Protein AF-A0AAW2KF58-F1 (afdb_monomer_lite)

Foldseek 3Di:
DCVVLVAAEAEDEPVPAQELVSLLVSLVPGAARHEYEYEAPVVVVVPPDPRYDPVSVVVVLLCPSVVVGHDYHYHYDHPDPPPDDVSCCDPSRNPDDFDQDFDALVLLCVLCCVLQVDNDDPCSVVVNVLVVVVQTHHSVVLNVLSNVQSVPSVNSSVVVSVVSVVSVVVVVVVVVVVVVDDDDDDDPDPPPCDDPPPPDSVNSVVVVVVVVVVVVVVVVVVVVVVVPPPDDDPDDDDDDDD

Secondary structure (DSSP, 8-state):
-HHHHT-EEEEE-GGG--SHHHHHHHHHHSPSSEEEEE--HHHHHHTT-SSS-HHHHHHHHTTGGGTTSS-EEEEE--S-STTS-HHHHSTTT-------PPP-HHHHHHHHHHHH--S--TTHHHHHHHHHTT----HHHHHHHHHHTTT-HHHHHHHHHHHHHHHHHHHHHHHHHHTTS-------------------HHHHHHHHHHHHHHHHHHHHHHTTTTTSSS------------

InterPro domains:
  IPR003959 ATPase, AAA-type, core [PF00004] (3-102)
  IPR027417 P-loop containing nucleoside triphosphate hydrolase [G3DSA:3.40.50.300] (1-102)
  IPR027417 P-loop containing nucleoside triphosphate hydrolase [SSF52540] (1-164)
  IPR050747 Mitochondrial chaperone BCS1 subfamily [PTHR23070] (1-165)
  IPR058017 AAA+ ATPase At3g28540-like, C-terminal domain [PF25568] (103-166)

Structure (mmCIF, N/CA/C/O backbone):
data_AF-A0AAW2KF58-F1
#
_entry.id   AF-A0AAW2KF58-F1
#
loop_
_atom_site.group_PDB
_atom_site.id
_atom_site.type_symbol
_atom_site.label_atom_id
_atom_site.label_alt_id
_atom_site.label_comp_id
_atom_site.label_asym_id
_atom_site.label_entity_id
_atom_site.label_seq_id
_atom_site.pdbx_PDB_ins_code
_atom_site.Cartn_x
_atom_site.Cartn_y
_atom_site.Cartn_z
_atom_site.occupancy
_atom_site.B_iso_or_equiv
_atom_site.auth_seq_id
_atom_site.auth_comp_id
_atom_site.auth_asym_id
_atom_site.auth_atom_id
_atom_site.pdbx_PDB_model_num
ATOM 1 N N . MET A 1 1 ? -7.580 5.017 -8.144 1.00 75.88 1 MET A N 1
ATOM 2 C CA . MET A 1 1 ? -6.856 6.079 -8.878 1.00 75.88 1 MET A CA 1
ATOM 3 C C . MET A 1 1 ? -7.072 5.953 -10.381 1.00 75.88 1 MET A C 1
ATOM 5 O O . MET A 1 1 ? -7.729 6.822 -10.933 1.00 75.88 1 MET A O 1
ATOM 9 N N . ALA A 1 2 ? -6.653 4.848 -11.008 1.00 85.38 2 ALA A N 1
ATOM 10 C CA . ALA A 1 2 ? -6.795 4.605 -12.450 1.00 85.38 2 ALA A CA 1
ATOM 11 C C . ALA A 1 2 ? -8.200 4.874 -13.024 1.00 85.38 2 ALA A C 1
ATOM 13 O O . ALA A 1 2 ? -8.342 5.721 -13.897 1.00 85.38 2 ALA A O 1
ATOM 14 N N . LYS A 1 3 ? -9.256 4.276 -12.446 1.00 85.06 3 LYS A N 1
ATOM 15 C CA . LYS A 1 3 ? -10.656 4.521 -12.858 1.00 85.06 3 LYS A CA 1
ATOM 16 C C . LYS A 1 3 ? -11.043 6.007 -12.891 1.00 85.06 3 LYS A C 1
ATOM 18 O O . LYS A 1 3 ? -11.810 6.418 -13.747 1.00 85.06 3 LYS A O 1
ATOM 23 N N . PHE A 1 4 ? -10.544 6.804 -11.948 1.00 80.88 4 PHE A N 1
ATOM 24 C CA . PHE A 1 4 ? -10.875 8.230 -11.861 1.00 80.88 4 PHE A CA 1
ATOM 25 C C . PHE A 1 4 ? -10.077 9.083 -12.851 1.00 80.88 4 PHE A C 1
ATOM 27 O O . PHE A 1 4 ? -10.582 10.104 -13.301 1.00 80.88 4 PHE A O 1
ATOM 34 N N . LEU A 1 5 ? -8.851 8.672 -13.186 1.00 84.25 5 LEU A N 1
ATOM 35 C CA . LEU A 1 5 ? -8.040 9.311 -14.225 1.00 84.25 5 LEU A CA 1
ATOM 36 C C . LEU A 1 5 ? -8.421 8.829 -15.634 1.00 84.25 5 LEU A C 1
ATOM 38 O O . LEU A 1 5 ? -8.017 9.447 -16.609 1.00 84.25 5 LEU A O 1
ATOM 42 N N . SER A 1 6 ? -9.236 7.772 -15.735 1.00 88.00 6 SER A N 1
ATOM 43 C CA . SER A 1 6 ? -9.508 7.038 -16.978 1.00 88.00 6 SER A CA 1
ATOM 44 C C . SER A 1 6 ? -8.225 6.484 -17.603 1.00 88.00 6 SER A C 1
ATOM 46 O O . SER A 1 6 ? -8.008 6.629 -18.800 1.00 88.00 6 SER A O 1
ATOM 48 N N . TYR A 1 7 ? -7.349 5.924 -16.760 1.00 91.38 7 TYR A N 1
ATOM 49 C CA . TYR A 1 7 ? -6.072 5.342 -17.180 1.00 91.38 7 TYR A CA 1
ATOM 50 C C . TYR A 1 7 ? -6.166 3.821 -17.220 1.00 91.38 7 TYR A C 1
ATOM 52 O O . TYR A 1 7 ? -6.762 3.219 -16.318 1.00 91.38 7 TYR A O 1
ATOM 60 N N . ASP A 1 8 ? -5.512 3.221 -18.210 1.00 92.31 8 ASP A N 1
ATOM 61 C CA . ASP A 1 8 ? -5.312 1.775 -18.280 1.00 92.31 8 ASP A CA 1
ATOM 62 C C . ASP A 1 8 ? -4.335 1.329 -17.187 1.00 92.31 8 ASP A C 1
ATOM 64 O O . ASP A 1 8 ? -3.412 2.065 -16.834 1.00 92.31 8 ASP A O 1
ATOM 68 N N . ILE A 1 9 ? -4.535 0.138 -16.623 1.00 94.56 9 ILE A N 1
ATOM 69 C CA . ILE A 1 9 ? -3.682 -0.394 -15.553 1.00 94.56 9 ILE A CA 1
ATOM 70 C C . ILE A 1 9 ? -2.813 -1.506 -16.121 1.00 94.56 9 ILE A C 1
ATOM 72 O O . ILE A 1 9 ? -3.334 -2.457 -16.698 1.00 94.56 9 ILE A O 1
ATOM 76 N N . TYR A 1 10 ? -1.509 -1.405 -15.889 1.00 94.31 10 TYR A N 1
ATOM 77 C CA . TYR A 1 10 ? -0.542 -2.450 -16.202 1.00 94.31 10 TYR A CA 1
ATOM 78 C C . TYR A 1 10 ? 0.192 -2.834 -14.928 1.00 94.31 10 TYR A C 1
ATOM 80 O O . TYR A 1 10 ? 0.653 -1.963 -14.199 1.00 94.31 10 TYR A O 1
ATOM 88 N N . GLU A 1 11 ? 0.311 -4.127 -14.668 1.00 94.62 11 GLU A N 1
ATOM 89 C CA . GLU A 1 11 ? 1.095 -4.664 -13.560 1.00 94.62 11 GLU A CA 1
ATOM 90 C C . GLU A 1 11 ? 2.338 -5.342 -14.137 1.00 94.62 11 GLU A C 1
ATOM 92 O O . GLU A 1 11 ? 2.236 -6.181 -15.035 1.00 94.62 11 GLU A O 1
ATOM 97 N N . ILE A 1 12 ? 3.515 -4.962 -13.643 1.00 91.88 12 ILE A N 1
ATOM 98 C CA . ILE A 1 12 ? 4.792 -5.554 -14.032 1.00 91.88 12 ILE A CA 1
ATOM 99 C C . ILE A 1 12 ? 5.396 -6.227 -12.807 1.00 91.88 12 ILE A C 1
ATOM 101 O O . ILE A 1 12 ? 5.818 -5.574 -11.854 1.00 91.88 12 ILE A O 1
ATOM 105 N N . ASN A 1 13 ? 5.493 -7.553 -12.873 1.00 90.31 13 ASN A N 1
ATOM 106 C CA . ASN A 1 13 ? 6.215 -8.346 -11.891 1.00 90.31 13 ASN A CA 1
ATOM 107 C C . ASN A 1 13 ? 7.654 -8.565 -12.373 1.00 90.31 13 ASN A C 1
ATOM 109 O O . ASN A 1 13 ? 7.890 -9.375 -13.272 1.00 90.31 13 ASN A O 1
ATOM 113 N N . LEU A 1 14 ? 8.611 -7.867 -11.754 1.00 89.75 14 LEU A N 1
ATOM 114 C CA . LEU A 1 14 ? 10.027 -7.907 -12.138 1.00 89.75 14 LEU A CA 1
ATOM 115 C C . LEU A 1 14 ? 10.640 -9.314 -12.061 1.00 89.75 14 LEU A C 1
ATOM 117 O O . LEU A 1 14 ? 11.524 -9.631 -12.852 1.00 89.75 14 LEU A O 1
ATOM 121 N N . HIS A 1 15 ? 10.144 -10.196 -11.188 1.00 87.88 15 HIS A N 1
ATOM 122 C CA . HIS A 1 15 ? 10.646 -11.571 -11.075 1.00 87.88 15 HIS A CA 1
ATOM 123 C C . HIS A 1 15 ? 10.288 -12.455 -12.279 1.00 87.88 15 HIS A C 1
ATOM 125 O O . HIS A 1 15 ? 10.873 -13.523 -12.450 1.00 87.88 15 HIS A O 1
ATOM 131 N N . LYS A 1 16 ? 9.320 -12.040 -13.106 1.00 89.44 16 LYS A N 1
ATOM 132 C CA . LYS A 1 16 ? 8.915 -12.760 -14.324 1.00 89.44 16 LYS A CA 1
ATOM 133 C C . LYS A 1 16 ? 9.575 -12.215 -15.590 1.00 89.44 16 LYS A C 1
ATOM 135 O O . LYS A 1 16 ? 9.381 -12.794 -16.655 1.00 89.44 16 LYS A O 1
ATOM 140 N N . VAL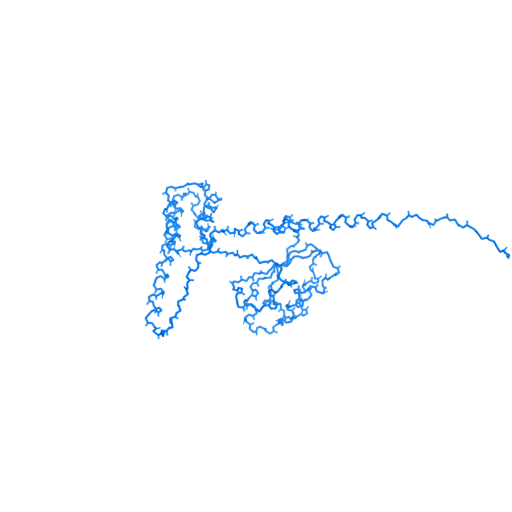 A 1 17 ? 10.320 -11.117 -15.483 1.00 91.56 17 VAL A N 1
ATOM 141 C CA . VAL A 1 17 ? 10.957 -10.458 -16.623 1.00 91.56 17 VAL A CA 1
ATOM 142 C C . VAL A 1 17 ? 12.316 -11.092 -16.881 1.00 91.56 17 VAL A C 1
ATOM 144 O O . VAL A 1 17 ? 13.137 -11.209 -15.973 1.00 91.56 17 VAL A O 1
ATOM 147 N N . ALA A 1 18 ? 12.562 -11.509 -18.122 1.00 91.44 18 ALA A N 1
ATOM 148 C CA . ALA A 1 18 ? 13.746 -12.305 -18.438 1.00 91.44 18 ALA A CA 1
ATOM 149 C C . ALA A 1 18 ? 15.039 -11.477 -18.501 1.00 91.44 18 ALA A C 1
ATOM 151 O O . ALA A 1 18 ? 16.107 -11.984 -18.161 1.00 91.44 18 ALA A O 1
ATOM 152 N N . ASN A 1 19 ? 14.960 -10.237 -18.997 1.00 92.50 19 ASN A N 1
ATOM 153 C CA . ASN A 1 19 ? 16.104 -9.337 -19.163 1.00 92.50 19 ASN A CA 1
ATOM 154 C C . ASN A 1 19 ? 15.682 -7.873 -19.387 1.00 92.50 19 ASN A C 1
ATOM 156 O O . ASN A 1 19 ? 14.506 -7.567 -19.573 1.00 92.50 19 ASN A O 1
ATOM 160 N N . ASP A 1 20 ? 16.662 -6.967 -19.434 1.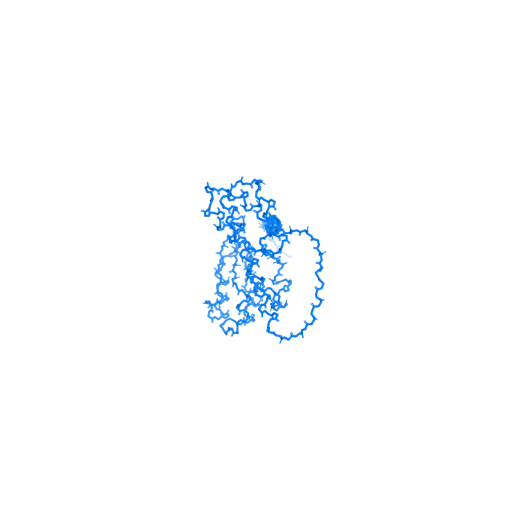00 92.12 20 ASP A N 1
ATOM 161 C CA . ASP A 1 20 ? 16.451 -5.529 -19.667 1.00 92.12 20 ASP A CA 1
ATOM 162 C C . ASP A 1 20 ? 15.702 -5.217 -20.978 1.00 92.12 20 ASP A C 1
ATOM 164 O O . ASP A 1 20 ? 14.953 -4.240 -21.051 1.00 92.12 20 ASP A O 1
ATOM 168 N N . SER A 1 21 ? 15.879 -6.035 -22.024 1.00 91.50 21 SER A N 1
ATOM 169 C CA . SER A 1 21 ? 15.189 -5.829 -23.307 1.00 91.50 21 SER A CA 1
ATOM 170 C C . SER A 1 21 ? 13.713 -6.204 -23.220 1.00 91.50 21 SER A C 1
ATOM 172 O O . SER A 1 21 ? 12.876 -5.505 -23.786 1.00 91.50 21 SER A O 1
ATOM 174 N N . ASP A 1 22 ? 13.394 -7.264 -22.478 1.00 93.06 22 ASP A N 1
ATOM 175 C CA . ASP A 1 22 ? 12.023 -7.679 -22.181 1.00 93.06 22 ASP A CA 1
ATOM 176 C C . ASP A 1 22 ? 11.304 -6.618 -21.331 1.00 93.06 22 ASP A C 1
ATOM 178 O O . ASP A 1 22 ? 10.220 -6.161 -21.691 1.00 93.06 22 ASP A O 1
ATOM 182 N N . LEU A 1 23 ? 11.968 -6.089 -20.292 1.00 91.69 23 LEU A N 1
ATOM 183 C CA . LEU A 1 23 ? 11.437 -4.974 -19.496 1.00 91.69 23 LEU A CA 1
ATOM 184 C C . LEU A 1 23 ? 11.121 -3.745 -20.363 1.00 91.69 23 LEU A C 1
ATOM 186 O O . LEU A 1 23 ? 10.069 -3.115 -20.230 1.00 91.69 23 LEU A O 1
ATOM 190 N N . LYS A 1 24 ? 12.032 -3.406 -21.280 1.00 89.69 24 LYS A N 1
ATOM 191 C CA . LYS A 1 24 ? 11.832 -2.311 -22.232 1.00 89.69 24 LYS A CA 1
ATOM 192 C C . LYS A 1 24 ? 10.669 -2.592 -23.182 1.00 89.69 24 LYS A C 1
ATOM 194 O O . LYS A 1 24 ? 9.895 -1.681 -23.469 1.00 89.69 24 LYS A O 1
ATOM 199 N N . TYR A 1 25 ? 10.540 -3.821 -23.674 1.00 89.94 25 TYR A N 1
ATOM 200 C CA . TYR A 1 25 ? 9.435 -4.207 -24.544 1.00 89.94 25 TYR A CA 1
ATOM 201 C C . TYR A 1 25 ? 8.091 -4.060 -23.825 1.00 89.94 25 TYR A C 1
ATOM 203 O O . TYR A 1 25 ? 7.181 -3.452 -24.383 1.00 89.94 25 TYR A O 1
ATOM 211 N N . LEU A 1 26 ? 7.992 -4.501 -22.566 1.00 90.81 26 LEU A N 1
ATOM 212 C CA . LEU A 1 26 ? 6.790 -4.324 -21.746 1.00 90.81 26 LEU A CA 1
ATOM 213 C C . LEU A 1 26 ? 6.381 -2.850 -21.627 1.00 90.81 26 LEU A C 1
ATOM 215 O O . LEU A 1 26 ? 5.204 -2.541 -21.793 1.00 90.81 26 LEU A O 1
ATOM 219 N N . LEU A 1 27 ? 7.337 -1.934 -21.424 1.00 88.62 27 LEU A N 1
ATOM 220 C CA . LEU A 1 27 ? 7.056 -0.491 -21.390 1.00 88.62 27 LEU A CA 1
ATOM 221 C C . LEU A 1 27 ? 6.511 0.040 -22.724 1.00 88.62 27 LEU A C 1
ATOM 223 O O . LEU A 1 27 ? 5.630 0.896 -22.737 1.00 88.62 27 LEU A O 1
ATOM 227 N N . LEU A 1 28 ? 7.041 -0.448 -23.848 1.00 87.56 28 LEU A N 1
ATOM 228 C CA . LEU A 1 28 ? 6.621 -0.030 -25.189 1.00 87.56 28 LEU A CA 1
ATOM 229 C C . LEU A 1 28 ? 5.239 -0.571 -25.578 1.00 87.56 28 LEU A C 1
ATOM 231 O O . LEU A 1 28 ? 4.572 0.035 -26.412 1.00 87.56 28 LEU A O 1
ATOM 235 N N . GLN A 1 29 ? 4.815 -1.690 -24.990 1.00 88.50 29 GLN A N 1
ATOM 236 C CA . GLN A 1 29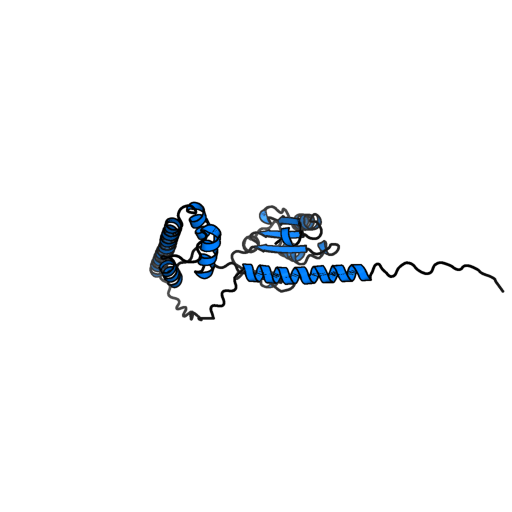 ? 3.489 -2.269 -25.216 1.00 88.50 29 GLN A CA 1
ATOM 237 C C . GLN A 1 29 ? 2.383 -1.570 -24.414 1.00 88.50 29 GLN A C 1
ATOM 239 O O . GLN A 1 29 ? 1.206 -1.800 -24.694 1.00 88.50 29 GLN A O 1
ATOM 244 N N . THR A 1 30 ? 2.714 -0.728 -23.425 1.00 89.62 30 THR A N 1
ATOM 245 C CA . THR A 1 30 ? 1.676 -0.013 -22.676 1.00 89.62 30 THR A CA 1
ATOM 246 C C . THR A 1 30 ? 1.084 1.122 -23.502 1.00 89.62 30 THR A C 1
ATOM 248 O O . THR A 1 30 ? 1.777 1.854 -24.217 1.00 89.62 30 THR A O 1
ATOM 251 N N . THR A 1 31 ? -0.220 1.317 -23.346 1.00 88.44 31 THR A N 1
ATOM 252 C CA . THR A 1 31 ? -0.938 2.443 -23.939 1.00 88.44 31 THR A CA 1
ATOM 253 C C . THR A 1 31 ? -0.502 3.781 -23.339 1.00 88.44 31 THR A C 1
ATOM 255 O O . THR A 1 31 ? 0.109 3.872 -22.271 1.00 88.44 31 THR A O 1
ATOM 258 N N . ASN A 1 32 ? -0.825 4.849 -24.064 1.00 84.69 32 ASN A N 1
ATOM 259 C CA . ASN A 1 32 ? -0.850 6.205 -23.527 1.00 84.69 32 ASN A CA 1
ATOM 260 C C . ASN A 1 32 ? -1.896 6.307 -22.402 1.00 84.69 32 ASN A C 1
ATOM 262 O O . ASN A 1 32 ? -2.875 5.564 -22.422 1.00 84.69 32 ASN A O 1
ATOM 266 N N . LYS A 1 33 ? -1.717 7.229 -21.442 1.00 88.12 33 LYS A N 1
ATOM 267 C CA . LYS A 1 33 ? -2.597 7.349 -20.258 1.00 88.12 33 LYS A CA 1
ATOM 268 C C . LYS A 1 33 ? -2.678 6.039 -19.480 1.00 88.12 33 LYS A C 1
ATOM 270 O O . LYS A 1 33 ? -3.749 5.514 -19.196 1.00 88.12 33 LYS A O 1
ATOM 275 N N . SER A 1 34 ? -1.510 5.520 -19.119 1.00 90.50 34 SER A N 1
ATOM 276 C CA . SER A 1 34 ? -1.382 4.285 -18.355 1.00 90.50 34 SER A CA 1
ATOM 277 C C . SER A 1 34 ? -0.891 4.539 -16.935 1.00 90.50 34 SER A C 1
ATOM 279 O O . SER A 1 34 ? -0.020 5.381 -16.694 1.00 90.50 34 SER A O 1
ATOM 281 N N . LEU A 1 35 ? -1.407 3.755 -15.996 1.00 92.44 35 LEU A N 1
ATOM 282 C CA . LEU A 1 35 ? -0.872 3.579 -14.658 1.00 92.44 35 LEU A CA 1
ATOM 283 C C . LEU A 1 35 ? -0.139 2.234 -14.613 1.00 92.44 35 LEU A C 1
ATOM 285 O O . LEU A 1 35 ? -0.762 1.182 -14.732 1.00 92.44 35 LEU A O 1
ATOM 289 N N . ILE A 1 36 ? 1.179 2.282 -14.456 1.00 93.38 36 ILE A N 1
ATOM 290 C CA . ILE A 1 36 ? 2.048 1.105 -14.429 1.00 93.38 36 ILE A CA 1
ATOM 291 C C . ILE A 1 36 ? 2.426 0.829 -12.977 1.00 93.38 36 ILE A C 1
ATOM 293 O O . ILE A 1 36 ? 3.032 1.681 -12.332 1.00 93.38 36 ILE A O 1
ATOM 297 N N . VAL A 1 37 ? 2.053 -0.335 -12.459 1.00 95.12 37 VAL A N 1
ATOM 298 C CA . VAL A 1 37 ? 2.347 -0.783 -11.096 1.00 95.12 37 VAL A CA 1
ATOM 299 C C . VAL A 1 37 ? 3.510 -1.761 -11.129 1.00 95.12 37 VAL A C 1
ATOM 301 O O . VAL A 1 37 ? 3.492 -2.720 -11.898 1.00 95.12 37 VAL A O 1
ATOM 304 N N . ILE A 1 38 ? 4.510 -1.517 -10.290 1.00 93.19 38 ILE A N 1
ATOM 305 C CA . ILE A 1 38 ? 5.665 -2.387 -10.087 1.00 93.19 38 ILE A CA 1
ATOM 306 C C . ILE A 1 38 ? 5.695 -2.763 -8.618 1.00 93.19 38 ILE A C 1
ATOM 308 O O . ILE A 1 38 ? 5.833 -1.898 -7.749 1.00 93.19 38 ILE A O 1
ATOM 312 N N . GLU A 1 39 ? 5.520 -4.050 -8.356 1.00 90.81 39 GLU A N 1
ATOM 313 C CA . GLU A 1 39 ? 5.427 -4.563 -6.997 1.00 90.81 39 GLU A CA 1
ATOM 314 C C . GLU A 1 39 ? 6.791 -4.982 -6.443 1.00 90.81 39 GLU A C 1
ATOM 316 O O . GLU A 1 39 ? 7.665 -5.418 -7.194 1.00 90.81 39 GLU A O 1
ATOM 321 N N . ASP A 1 40 ? 6.951 -4.849 -5.123 1.00 89.62 40 ASP A N 1
ATOM 322 C CA . ASP A 1 40 ? 8.081 -5.371 -4.344 1.00 89.62 40 ASP A CA 1
ATOM 323 C C . ASP A 1 40 ? 9.461 -4.936 -4.877 1.00 89.62 40 ASP A C 1
ATOM 325 O O . ASP A 1 40 ? 10.417 -5.717 -4.939 1.00 89.62 40 ASP A O 1
ATOM 329 N N . LEU A 1 41 ? 9.583 -3.658 -5.259 1.00 89.94 41 LEU A N 1
ATOM 330 C CA . LEU A 1 41 ? 10.811 -3.117 -5.847 1.00 89.94 41 LEU A CA 1
ATOM 331 C C . LEU A 1 41 ? 12.014 -3.259 -4.898 1.00 89.94 41 LEU A C 1
ATOM 333 O O . LEU A 1 41 ? 13.108 -3.611 -5.331 1.00 89.94 41 LEU A O 1
ATOM 337 N N . ASP A 1 42 ? 11.824 -2.997 -3.606 1.00 88.69 42 ASP A N 1
ATOM 338 C CA . ASP A 1 42 ? 12.860 -3.124 -2.574 1.00 88.69 42 ASP A CA 1
ATOM 339 C C . ASP A 1 42 ? 13.386 -4.556 -2.455 1.00 88.69 42 ASP A C 1
ATOM 341 O O . ASP A 1 42 ? 14.597 -4.774 -2.363 1.00 88.69 42 ASP A O 1
ATOM 345 N N . ARG A 1 43 ? 12.485 -5.538 -2.518 1.00 88.06 43 ARG A N 1
ATOM 346 C CA . ARG A 1 43 ? 12.853 -6.951 -2.502 1.00 88.06 43 ARG A CA 1
ATOM 347 C C . ARG A 1 43 ? 13.635 -7.333 -3.752 1.00 88.06 43 ARG A C 1
ATOM 349 O O . ARG A 1 43 ? 14.685 -7.959 -3.628 1.00 88.06 43 ARG A O 1
ATOM 356 N N . TYR A 1 44 ? 13.166 -6.919 -4.930 1.00 87.50 44 TYR A N 1
ATOM 357 C CA . TYR A 1 44 ? 13.859 -7.205 -6.185 1.00 87.50 44 TYR A CA 1
ATOM 358 C C . TYR A 1 44 ? 15.274 -6.611 -6.211 1.00 87.50 44 TYR A C 1
ATOM 360 O O . TYR A 1 44 ? 16.20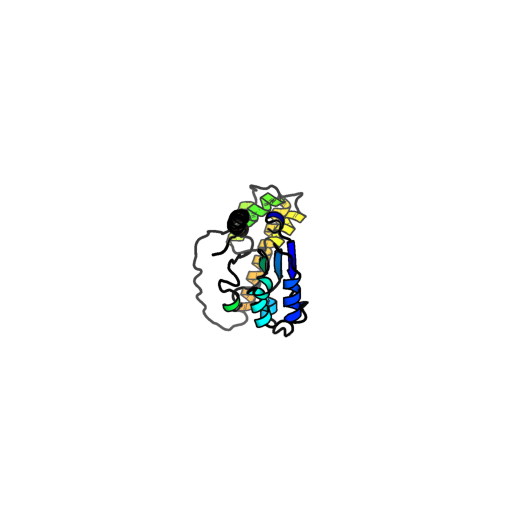3 -7.257 -6.679 1.00 87.50 44 TYR A O 1
ATOM 368 N N . LEU A 1 45 ? 15.455 -5.392 -5.696 1.00 85.31 45 LEU A N 1
ATOM 369 C CA . LEU A 1 45 ? 16.762 -4.728 -5.645 1.00 85.31 45 LEU A CA 1
ATOM 370 C C . LEU A 1 45 ? 17.703 -5.328 -4.590 1.00 85.31 45 LEU A C 1
ATOM 372 O O . LEU A 1 45 ? 18.922 -5.286 -4.764 1.00 85.31 45 LEU A O 1
ATOM 376 N N . GLY A 1 46 ? 17.155 -5.844 -3.486 1.00 81.75 46 GLY A N 1
ATOM 377 C CA . GLY A 1 46 ? 17.925 -6.498 -2.425 1.00 81.75 46 GLY A CA 1
ATOM 378 C C . GLY A 1 46 ? 18.356 -7.922 -2.782 1.00 81.75 46 GLY A C 1
ATOM 379 O O . GLY A 1 46 ? 19.438 -8.373 -2.393 1.00 81.75 46 GLY A O 1
ATOM 380 N N . GLU A 1 47 ? 17.535 -8.637 -3.550 1.00 79.75 47 GLU A N 1
ATOM 381 C CA . GLU A 1 47 ? 17.910 -9.902 -4.167 1.00 79.75 47 GLU A CA 1
ATOM 382 C C . GLU A 1 47 ? 18.915 -9.594 -5.290 1.00 79.75 47 GLU A C 1
ATOM 384 O O . GLU A 1 47 ? 18.643 -8.792 -6.175 1.00 79.75 47 GLU A O 1
ATOM 389 N N . LYS A 1 48 ? 20.110 -10.205 -5.290 1.00 67.50 48 LYS A N 1
ATOM 390 C CA . LYS A 1 48 ? 21.094 -10.058 -6.389 1.00 67.50 48 LYS A CA 1
ATOM 391 C C . LYS A 1 48 ? 20.622 -10.788 -7.659 1.00 67.50 48 LYS A C 1
ATOM 393 O O . LYS A 1 48 ? 21.347 -11.616 -8.210 1.00 67.50 48 LYS A O 1
ATOM 398 N N . SER A 1 49 ? 19.380 -10.552 -8.069 1.00 66.94 49 SER A N 1
ATOM 399 C CA . SER A 1 49 ? 18.781 -11.095 -9.275 1.00 66.94 49 SER A CA 1
ATOM 400 C C . SER A 1 49 ? 19.577 -10.616 -10.483 1.00 66.94 49 SER A C 1
ATOM 402 O O . SER A 1 49 ? 19.915 -9.439 -10.602 1.00 66.94 49 SER A O 1
ATOM 404 N N . THR A 1 50 ? 19.907 -11.547 -11.373 1.00 65.88 50 THR A N 1
ATOM 405 C CA . THR A 1 50 ? 20.710 -11.283 -12.571 1.00 65.88 50 THR A CA 1
ATOM 406 C C . THR A 1 50 ? 19.865 -11.062 -13.822 1.00 65.88 50 THR A C 1
ATOM 408 O O . THR A 1 50 ? 20.435 -10.768 -14.868 1.00 65.88 50 THR A O 1
ATOM 411 N N . ALA A 1 51 ? 18.537 -11.224 -13.738 1.00 84.75 51 ALA A N 1
ATOM 412 C CA . ALA A 1 51 ? 17.654 -11.154 -14.900 1.00 84.75 51 ALA A CA 1
ATOM 413 C C . ALA A 1 51 ? 17.560 -9.719 -15.439 1.00 84.75 51 ALA A C 1
ATOM 415 O O . ALA A 1 51 ? 18.103 -9.418 -16.499 1.00 84.75 51 ALA A O 1
ATOM 416 N N . VAL A 1 52 ? 16.941 -8.811 -14.683 1.00 87.56 52 VAL A N 1
ATOM 417 C CA . VAL A 1 52 ? 16.952 -7.371 -14.972 1.00 87.56 52 VAL A CA 1
ATOM 418 C C . VAL A 1 52 ? 18.014 -6.697 -14.115 1.00 87.56 52 VAL A C 1
ATOM 420 O O . VAL A 1 52 ? 18.014 -6.842 -12.889 1.00 87.56 52 VAL A O 1
ATOM 423 N N . SER A 1 53 ? 18.899 -5.939 -14.757 1.00 88.38 53 SER A N 1
ATOM 424 C CA . SER A 1 53 ? 19.964 -5.199 -14.090 1.00 88.38 53 SER A CA 1
ATOM 425 C C . SER A 1 53 ? 19.420 -3.976 -13.343 1.00 88.38 53 SER A C 1
ATOM 427 O O . SER A 1 53 ? 18.407 -3.386 -13.726 1.00 88.38 53 SER A O 1
ATOM 429 N N . SER A 1 54 ? 20.132 -3.511 -12.310 1.00 85.38 54 SER A N 1
ATOM 430 C CA . SER A 1 54 ? 19.792 -2.246 -11.638 1.00 85.38 54 SER A CA 1
ATOM 431 C C . SER A 1 54 ? 19.767 -1.076 -12.631 1.00 85.38 54 SER A C 1
ATOM 433 O O . SER A 1 54 ? 18.882 -0.230 -12.563 1.00 85.38 54 SER A O 1
ATOM 435 N N . SER A 1 55 ? 20.679 -1.056 -13.611 1.00 86.38 55 SER A N 1
ATOM 436 C CA . SER A 1 55 ? 20.656 -0.078 -14.707 1.00 86.38 55 SER A CA 1
ATOM 437 C C . SER A 1 55 ? 19.426 -0.206 -15.607 1.00 86.38 55 SER A C 1
ATOM 439 O O . SER A 1 55 ? 18.896 0.811 -16.046 1.00 86.38 55 SER A O 1
ATOM 441 N N . GLY A 1 56 ? 18.946 -1.425 -15.863 1.00 88.62 56 GLY A N 1
ATOM 442 C CA . GLY A 1 56 ? 17.725 -1.688 -16.620 1.00 88.62 56 GLY A CA 1
ATOM 443 C C . GLY A 1 56 ? 16.501 -1.074 -15.948 1.00 88.62 56 GLY A C 1
ATOM 444 O O . GLY A 1 56 ? 15.725 -0.380 -16.602 1.00 88.62 56 GLY A O 1
ATOM 445 N N . ILE A 1 57 ? 16.388 -1.234 -14.626 1.00 89.06 57 ILE A N 1
ATOM 446 C CA . ILE A 1 57 ? 15.328 -0.607 -13.822 1.00 89.06 57 ILE A CA 1
ATOM 447 C C . ILE A 1 57 ? 15.437 0.914 -13.874 1.00 89.06 57 ILE A C 1
ATOM 449 O O . ILE A 1 57 ? 14.448 1.583 -14.151 1.00 89.06 57 ILE A O 1
ATOM 453 N N . LEU A 1 58 ? 16.628 1.476 -13.656 1.00 88.44 58 LEU A N 1
ATOM 454 C CA . LEU A 1 58 ? 16.813 2.929 -13.696 1.00 88.44 58 LEU A CA 1
ATOM 455 C C . LEU A 1 58 ? 16.438 3.520 -15.061 1.00 88.44 58 LEU A C 1
ATOM 457 O O . LEU A 1 58 ? 15.732 4.520 -15.119 1.00 88.44 58 LEU A O 1
ATOM 461 N N . ASN A 1 59 ? 16.834 2.864 -16.153 1.00 86.00 59 ASN A N 1
ATOM 462 C CA . ASN A 1 59 ? 16.460 3.272 -17.508 1.00 86.00 59 ASN A CA 1
ATOM 463 C C . ASN A 1 59 ? 14.951 3.158 -17.763 1.00 86.00 59 ASN A C 1
ATOM 465 O O . ASN A 1 59 ? 14.383 3.975 -18.490 1.00 86.00 59 ASN A O 1
ATOM 469 N N . PHE A 1 60 ? 14.302 2.145 -17.185 1.00 88.25 60 PHE A N 1
ATOM 470 C CA . PHE A 1 60 ? 12.853 1.996 -17.233 1.00 88.25 60 PHE A CA 1
ATOM 471 C C . PHE A 1 60 ? 12.157 3.146 -16.488 1.00 88.25 60 PHE A C 1
ATOM 473 O O . PHE A 1 60 ? 11.247 3.758 -17.045 1.00 88.25 60 PHE A O 1
ATOM 480 N N . MET A 1 61 ? 12.619 3.483 -15.278 1.00 88.12 61 MET A N 1
ATOM 481 C CA . MET A 1 61 ? 12.089 4.585 -14.461 1.00 88.12 61 MET A CA 1
ATOM 482 C C . MET A 1 61 ? 12.277 5.945 -15.131 1.00 88.12 61 MET A C 1
ATOM 484 O O . MET A 1 61 ? 11.360 6.759 -15.139 1.00 88.12 61 MET A O 1
ATOM 488 N N . ASP A 1 62 ? 13.452 6.174 -15.723 1.00 81.56 62 ASP A N 1
ATOM 489 C CA . ASP A 1 62 ? 13.768 7.417 -16.428 1.00 81.56 62 ASP A CA 1
ATOM 490 C C . ASP A 1 62 ? 12.896 7.577 -17.696 1.00 81.56 62 ASP A C 1
ATOM 492 O O . ASP A 1 62 ? 12.812 8.662 -18.269 1.00 81.56 62 ASP A O 1
ATOM 496 N N . GLY A 1 63 ? 12.217 6.511 -18.147 1.00 71.19 63 GLY A N 1
ATOM 497 C CA . GLY A 1 63 ? 11.148 6.584 -19.142 1.00 71.19 63 GLY A CA 1
ATOM 498 C C . GLY A 1 63 ? 11.593 7.051 -20.530 1.00 71.19 63 GLY A C 1
ATOM 499 O O . GLY A 1 63 ? 10.732 7.307 -21.374 1.00 71.19 63 GLY A O 1
ATOM 500 N N . ILE A 1 64 ? 12.907 7.123 -20.788 1.00 67.56 64 ILE A N 1
ATOM 501 C CA . ILE A 1 64 ? 13.523 7.686 -22.005 1.00 67.56 64 ILE A CA 1
ATOM 502 C C . ILE A 1 64 ? 13.010 6.985 -23.271 1.00 67.56 64 ILE A C 1
ATOM 504 O O . ILE A 1 64 ? 12.772 7.610 -24.301 1.00 67.56 64 ILE A O 1
ATOM 508 N N . PHE A 1 65 ? 12.770 5.677 -23.194 1.00 60.12 65 PHE A N 1
ATOM 509 C CA . PHE A 1 65 ? 12.242 4.892 -24.315 1.00 60.12 65 PHE A CA 1
ATOM 510 C C . PHE A 1 65 ? 10.740 5.082 -24.554 1.00 60.12 65 PHE A C 1
ATOM 512 O O . PHE A 1 65 ? 10.208 4.594 -25.543 1.00 60.12 65 PHE A O 1
ATOM 519 N N . SER A 1 66 ? 10.058 5.789 -23.658 1.00 60.28 66 SER A N 1
ATOM 520 C CA . SER A 1 66 ? 8.613 5.996 -23.664 1.00 60.28 66 SER A CA 1
ATOM 521 C C . SER A 1 66 ? 8.226 7.436 -24.063 1.00 60.28 66 SER A C 1
ATOM 523 O O . SER A 1 66 ? 7.041 7.726 -24.237 1.00 60.28 66 SER A O 1
ATOM 525 N N . CYS A 1 67 ? 9.215 8.321 -24.271 1.00 54.62 67 CYS A N 1
ATOM 526 C CA . CYS A 1 67 ? 9.069 9.767 -24.511 1.00 54.62 67 CYS A CA 1
ATOM 527 C C . CYS A 1 67 ? 8.251 10.176 -25.749 1.00 54.62 67 CYS A C 1
ATOM 529 O O . CYS A 1 67 ? 7.940 11.353 -25.896 1.00 54.62 67 CYS A O 1
ATOM 531 N N . CYS A 1 68 ? 7.881 9.244 -26.629 1.00 53.66 68 CYS A N 1
ATOM 532 C CA . CYS A 1 68 ? 7.020 9.526 -27.784 1.00 53.66 68 CYS A CA 1
ATOM 533 C C . CYS A 1 68 ? 5.510 9.401 -27.482 1.00 53.66 68 CYS A C 1
ATOM 535 O O . CYS A 1 68 ? 4.709 9.461 -28.411 1.00 53.66 68 CYS A O 1
ATOM 537 N N . GLY A 1 69 ? 5.112 9.202 -26.217 1.00 59.09 69 GLY A N 1
ATOM 538 C CA . GLY A 1 69 ? 3.718 8.993 -25.798 1.00 59.09 69 GLY A CA 1
ATOM 539 C C . GLY A 1 69 ? 3.168 10.039 -24.820 1.00 59.09 69 GLY A C 1
ATOM 540 O O . GLY A 1 69 ? 3.897 10.878 -24.292 1.00 59.09 69 GLY A O 1
ATOM 541 N N . GLU A 1 70 ? 1.854 9.988 -24.581 1.00 67.00 70 GLU A N 1
ATOM 542 C CA . GLU A 1 70 ? 1.153 10.823 -23.594 1.00 67.00 70 GLU A CA 1
ATOM 543 C C . GLU A 1 70 ? 1.529 10.451 -22.136 1.00 67.00 70 GLU A C 1
ATOM 545 O O . GLU A 1 70 ? 2.427 9.658 -21.869 1.00 67.00 70 GLU A O 1
ATOM 550 N N . GLU A 1 71 ? 0.834 11.046 -21.163 1.00 80.81 71 GLU A N 1
ATOM 551 C CA . GLU A 1 71 ? 1.092 10.928 -19.722 1.00 80.81 71 GLU A CA 1
ATOM 552 C C . GLU A 1 71 ? 1.083 9.460 -19.237 1.00 80.81 71 GLU A C 1
ATOM 554 O O . GLU A 1 71 ? 0.083 8.759 -19.390 1.00 80.81 71 GLU A O 1
ATOM 559 N N . ARG A 1 72 ? 2.167 9.002 -18.595 1.00 86.25 72 ARG A N 1
ATOM 560 C CA . ARG A 1 72 ? 2.233 7.718 -17.874 1.00 86.25 72 ARG A CA 1
ATOM 561 C C . ARG A 1 72 ? 2.524 7.972 -16.397 1.00 86.25 72 ARG A C 1
ATOM 563 O O . ARG A 1 72 ? 3.331 8.837 -16.067 1.00 86.25 72 ARG A O 1
ATOM 570 N N . VAL A 1 73 ? 1.872 7.225 -15.510 1.00 89.38 73 VAL A N 1
ATOM 571 C CA . VAL A 1 73 ? 2.114 7.272 -14.061 1.00 89.38 73 VAL A CA 1
ATOM 572 C C . VAL A 1 73 ? 2.678 5.929 -13.629 1.00 89.38 73 VAL A C 1
ATOM 574 O O . VAL A 1 73 ? 2.017 4.909 -13.797 1.00 89.38 73 VAL A O 1
ATOM 577 N N . MET A 1 74 ? 3.880 5.925 -13.063 1.00 91.38 74 MET A N 1
ATOM 578 C CA . MET A 1 74 ? 4.480 4.724 -12.483 1.00 91.38 74 MET A CA 1
ATOM 579 C C . MET A 1 74 ? 4.243 4.708 -10.971 1.00 91.38 74 MET A C 1
ATOM 581 O O . MET A 1 74 ? 4.412 5.724 -10.298 1.00 91.38 74 MET A O 1
ATOM 585 N N . VAL A 1 75 ? 3.825 3.561 -10.445 1.00 93.56 75 VAL A N 1
ATOM 586 C CA . VAL A 1 75 ? 3.601 3.316 -9.020 1.00 93.56 75 VAL A CA 1
ATOM 587 C C . VAL A 1 75 ? 4.486 2.153 -8.608 1.00 93.56 75 VAL A C 1
ATOM 589 O O . VAL A 1 75 ? 4.350 1.058 -9.142 1.00 93.56 75 VAL A O 1
ATOM 592 N N . PHE A 1 76 ? 5.363 2.388 -7.642 1.00 93.62 76 PHE A N 1
ATOM 593 C CA . PHE A 1 76 ? 6.240 1.365 -7.083 1.00 93.62 76 PHE A CA 1
ATOM 594 C C . PHE A 1 76 ? 5.773 1.038 -5.670 1.00 93.62 76 PHE A C 1
ATOM 596 O O . PHE A 1 76 ? 5.553 1.957 -4.875 1.00 93.62 76 PHE A O 1
ATOM 603 N N . THR A 1 77 ? 5.614 -0.244 -5.351 1.00 93.00 77 THR A N 1
ATOM 604 C CA . THR A 1 77 ? 5.381 -0.684 -3.971 1.00 93.00 77 THR A CA 1
ATOM 605 C C . THR A 1 77 ? 6.701 -1.125 -3.346 1.00 93.00 77 THR A C 1
ATOM 607 O O . THR A 1 77 ? 7.570 -1.690 -4.013 1.00 93.00 77 THR A O 1
ATOM 610 N N . MET A 1 78 ? 6.881 -0.786 -2.071 1.00 91.69 78 MET A N 1
ATOM 611 C CA . MET A 1 78 ? 8.071 -1.121 -1.292 1.00 91.69 78 MET A CA 1
ATOM 612 C C . MET A 1 78 ? 7.645 -1.367 0.152 1.00 91.69 78 MET A C 1
ATOM 614 O O . MET A 1 78 ? 6.836 -0.603 0.684 1.00 91.69 78 MET A O 1
ATOM 618 N N . ASN A 1 79 ? 8.203 -2.392 0.791 1.00 90.38 79 ASN A N 1
ATOM 619 C CA . ASN A 1 79 ? 7.970 -2.653 2.213 1.00 90.38 79 ASN A CA 1
ATOM 620 C C . ASN A 1 79 ? 8.984 -1.910 3.090 1.00 90.38 79 ASN A C 1
ATOM 622 O O . ASN A 1 79 ? 8.642 -1.429 4.169 1.00 90.38 79 ASN A O 1
ATOM 626 N N . ASN A 1 80 ? 10.227 -1.786 2.622 1.00 87.38 80 ASN A N 1
ATOM 627 C CA . ASN A 1 80 ? 11.296 -1.080 3.310 1.00 87.38 80 ASN A CA 1
ATOM 628 C C . ASN A 1 80 ? 11.964 -0.056 2.382 1.00 87.38 80 ASN A C 1
ATOM 630 O O . ASN A 1 80 ? 12.799 -0.390 1.542 1.00 87.38 80 ASN A O 1
ATOM 634 N N . LYS A 1 81 ? 11.608 1.218 2.570 1.00 86.69 81 LYS A N 1
ATOM 635 C CA . LYS A 1 81 ? 12.214 2.340 1.843 1.00 86.69 81 LYS A CA 1
ATOM 636 C C . LYS A 1 81 ? 13.639 2.652 2.320 1.00 86.69 81 LYS A C 1
ATOM 638 O O . LYS A 1 81 ? 14.448 3.095 1.513 1.00 86.69 81 LYS A O 1
ATOM 643 N N . GLU A 1 82 ? 13.948 2.431 3.596 1.00 83.25 82 GLU A N 1
ATOM 644 C CA . GLU A 1 82 ? 15.191 2.908 4.228 1.00 83.25 82 GLU A CA 1
ATOM 645 C C . GLU A 1 82 ? 16.447 2.228 3.678 1.00 83.25 82 GLU A C 1
ATOM 647 O O . GLU A 1 82 ? 17.526 2.813 3.657 1.00 83.25 82 GLU A O 1
ATOM 652 N N . ASN A 1 83 ? 16.297 1.001 3.181 1.00 80.25 83 ASN A N 1
ATOM 653 C CA . ASN A 1 83 ? 17.394 0.240 2.590 1.00 80.25 83 ASN A CA 1
ATOM 654 C C . ASN A 1 83 ? 17.561 0.477 1.080 1.00 80.25 83 ASN A C 1
ATOM 656 O O . ASN A 1 83 ? 18.456 -0.106 0.467 1.00 80.25 83 ASN A O 1
ATOM 660 N N . ALA A 1 84 ? 16.694 1.278 0.456 1.00 82.50 84 ALA A N 1
ATOM 661 C CA . ALA A 1 84 ? 16.751 1.515 -0.979 1.00 82.50 84 ALA A CA 1
ATOM 662 C C . ALA A 1 84 ? 17.832 2.544 -1.341 1.00 82.50 84 ALA A C 1
ATOM 664 O O . ALA A 1 84 ? 18.031 3.535 -0.639 1.00 82.50 84 ALA A O 1
ATOM 665 N N . ASP A 1 85 ? 18.504 2.333 -2.477 1.00 83.88 85 ASP A N 1
ATOM 666 C CA . ASP A 1 85 ? 19.524 3.255 -2.985 1.00 83.88 85 ASP A CA 1
ATOM 667 C C . ASP A 1 85 ? 18.926 4.671 -3.173 1.00 83.88 85 ASP A C 1
ATOM 669 O O . ASP A 1 85 ? 17.945 4.831 -3.914 1.00 83.88 85 ASP A O 1
ATOM 673 N N . PRO A 1 86 ? 19.516 5.722 -2.568 1.00 87.00 86 PRO A N 1
ATOM 674 C CA . PRO A 1 86 ? 19.091 7.107 -2.769 1.00 87.00 86 PRO A CA 1
ATOM 675 C C . PRO A 1 86 ? 18.999 7.528 -4.244 1.00 87.00 86 PRO A C 1
ATOM 677 O O . PRO A 1 86 ? 18.173 8.370 -4.595 1.00 87.00 86 PRO A O 1
ATOM 680 N N . ASN A 1 87 ? 19.793 6.927 -5.138 1.00 84.69 87 ASN A N 1
ATOM 681 C CA . ASN A 1 87 ? 19.723 7.179 -6.578 1.00 84.69 87 ASN A CA 1
ATOM 682 C C . ASN A 1 87 ? 18.390 6.754 -7.201 1.00 84.69 87 ASN A C 1
ATOM 684 O O . ASN A 1 87 ? 18.001 7.312 -8.227 1.00 84.69 87 ASN A O 1
ATOM 688 N N . ILE A 1 88 ? 17.707 5.767 -6.623 1.00 87.00 88 ILE A N 1
ATOM 689 C CA . ILE A 1 88 ? 16.388 5.297 -7.068 1.00 87.00 88 ILE A CA 1
ATOM 690 C C . ILE A 1 88 ? 15.309 6.241 -6.546 1.00 87.00 88 ILE A C 1
ATOM 692 O O . ILE A 1 88 ? 14.405 6.617 -7.285 1.00 87.00 88 ILE A O 1
ATOM 696 N N . LEU A 1 89 ? 15.439 6.666 -5.288 1.00 89.38 89 LEU A N 1
ATOM 697 C CA . LEU A 1 89 ? 14.447 7.488 -4.594 1.00 89.38 89 LEU A CA 1
ATOM 698 C C . LEU A 1 89 ? 14.523 8.985 -4.921 1.00 89.38 89 LEU A C 1
ATOM 700 O O . LEU A 1 89 ? 13.675 9.744 -4.460 1.00 89.38 89 LEU A O 1
ATOM 704 N N . ARG A 1 90 ? 15.538 9.437 -5.665 1.00 88.44 90 ARG A N 1
ATOM 705 C CA . ARG A 1 90 ? 15.713 10.862 -5.967 1.00 88.44 90 ARG A CA 1
ATOM 706 C C . ARG A 1 90 ? 14.572 11.423 -6.843 1.00 88.44 90 ARG A C 1
ATOM 708 O O . ARG A 1 90 ? 14.041 10.700 -7.696 1.00 88.44 90 ARG A O 1
ATOM 715 N N . PRO A 1 91 ? 14.267 12.729 -6.722 1.00 86.56 91 PRO A N 1
ATOM 716 C CA . PRO A 1 91 ? 13.337 13.415 -7.619 1.00 86.56 91 PRO A CA 1
ATOM 717 C C . PRO A 1 91 ? 13.706 13.243 -9.100 1.00 86.56 91 PRO A C 1
ATOM 719 O O . PRO A 1 91 ? 14.887 13.204 -9.452 1.00 86.56 91 PRO A O 1
ATOM 722 N N . GLY A 1 92 ? 12.693 13.136 -9.962 1.00 83.94 92 GLY A N 1
ATOM 723 C CA . GLY A 1 92 ? 12.827 12.763 -11.375 1.00 83.94 92 GLY A CA 1
ATOM 724 C C . GLY A 1 92 ? 12.670 11.263 -11.643 1.00 83.94 92 GLY A C 1
ATOM 725 O O . GLY A 1 92 ? 12.397 10.887 -12.778 1.00 83.94 92 GLY A O 1
ATOM 726 N N . ARG A 1 93 ? 12.795 10.418 -10.609 1.00 87.62 93 ARG A N 1
ATOM 727 C CA . ARG A 1 93 ? 12.489 8.976 -10.652 1.00 87.62 93 ARG A CA 1
ATOM 728 C C . ARG A 1 93 ? 11.302 8.639 -9.766 1.00 87.62 93 ARG A C 1
ATOM 730 O O . ARG A 1 93 ? 10.318 8.075 -10.233 1.00 87.62 93 ARG A O 1
ATOM 737 N N . ILE A 1 94 ? 11.389 9.025 -8.494 1.00 91.06 94 ILE A N 1
ATOM 738 C CA . ILE A 1 94 ? 10.290 8.935 -7.534 1.00 91.06 94 ILE A CA 1
ATOM 739 C C . ILE A 1 94 ? 10.004 10.346 -7.025 1.00 91.06 94 ILE A C 1
ATOM 741 O O . ILE A 1 94 ? 10.740 10.889 -6.209 1.00 91.06 94 ILE A O 1
ATOM 745 N N . ASP A 1 95 ? 8.933 10.954 -7.530 1.00 90.31 95 ASP A N 1
ATOM 746 C CA . ASP A 1 95 ? 8.572 12.331 -7.167 1.00 90.31 95 ASP A CA 1
ATOM 747 C C . ASP A 1 95 ? 7.669 12.411 -5.931 1.00 90.31 95 ASP A C 1
ATOM 749 O O . ASP A 1 95 ? 7.625 13.432 -5.245 1.00 90.31 95 ASP A O 1
ATOM 753 N N . VAL A 1 96 ? 6.900 11.352 -5.662 1.00 90.81 96 VAL A N 1
ATOM 754 C CA . VAL A 1 96 ? 5.893 11.320 -4.598 1.00 90.81 96 VAL A CA 1
ATOM 755 C C . VAL A 1 96 ? 6.042 10.034 -3.806 1.00 90.81 96 VAL A C 1
ATOM 757 O O . VAL A 1 96 ? 5.971 8.939 -4.357 1.00 90.81 96 VAL A O 1
ATOM 760 N N . HIS A 1 97 ? 6.203 10.180 -2.494 1.00 90.31 97 HIS A N 1
ATOM 761 C CA . HIS A 1 97 ? 6.241 9.068 -1.554 1.00 90.31 97 HIS A CA 1
ATOM 762 C C . HIS A 1 97 ? 4.965 9.086 -0.721 1.00 90.31 97 HIS A C 1
ATOM 764 O O . HIS A 1 97 ? 4.643 10.115 -0.136 1.00 90.31 97 HIS A O 1
ATOM 770 N N . ILE A 1 98 ? 4.273 7.949 -0.660 1.00 91.31 98 ILE A N 1
ATOM 771 C CA . ILE A 1 98 ? 3.086 7.762 0.177 1.00 91.31 98 ILE A CA 1
ATOM 772 C C . ILE A 1 98 ? 3.402 6.646 1.162 1.00 91.31 98 ILE A C 1
ATOM 774 O O . ILE A 1 98 ? 3.627 5.507 0.755 1.00 91.31 98 ILE A O 1
ATOM 778 N N . ASN A 1 99 ? 3.441 6.978 2.449 1.00 90.88 99 ASN A N 1
ATOM 779 C CA . ASN A 1 99 ? 3.674 5.997 3.505 1.00 90.88 99 ASN A CA 1
ATOM 780 C C . ASN A 1 99 ? 2.344 5.369 3.940 1.00 90.88 99 ASN A C 1
ATOM 782 O O . ASN A 1 99 ? 1.379 6.093 4.163 1.00 90.88 99 ASN A O 1
ATOM 786 N N . PHE A 1 100 ? 2.290 4.047 4.108 1.00 90.44 100 PHE A N 1
ATOM 787 C CA . PHE A 1 100 ? 1.112 3.328 4.603 1.00 90.44 100 PHE A CA 1
ATOM 788 C C . PHE A 1 100 ? 1.399 2.764 6.002 1.00 90.44 100 PHE A C 1
ATOM 790 O O . PHE A 1 100 ? 1.857 1.628 6.121 1.00 90.44 100 PHE A O 1
ATOM 797 N N . PRO A 1 101 ? 1.154 3.538 7.076 1.00 90.25 101 PRO A N 1
ATOM 798 C CA . PRO A 1 101 ? 1.461 3.093 8.429 1.00 90.25 101 PRO A CA 1
ATOM 799 C C . PRO A 1 101 ? 0.501 1.993 8.905 1.00 90.25 101 PRO A C 1
ATOM 801 O O . PRO A 1 101 ? -0.603 1.810 8.370 1.00 90.25 101 PRO A O 1
ATOM 804 N N . LEU A 1 102 ? 0.907 1.311 9.982 1.00 92.00 102 LEU A N 1
ATOM 805 C CA . LEU A 1 102 ? 0.012 0.462 10.769 1.00 92.00 102 LEU A CA 1
ATOM 806 C C . LEU A 1 102 ? -1.219 1.252 11.234 1.00 92.00 102 LEU A C 1
ATOM 808 O O . LEU A 1 102 ? -1.225 2.485 11.268 1.00 92.00 102 LEU A O 1
ATOM 812 N N . CYS A 1 103 ? -2.286 0.533 11.570 1.00 93.12 103 CYS A N 1
ATOM 813 C CA . CYS A 1 103 ? -3.530 1.166 11.966 1.00 93.12 103 CYS A CA 1
ATOM 814 C C . CYS A 1 103 ? -3.356 1.891 13.303 1.00 93.12 103 CYS A C 1
ATOM 816 O O . CYS A 1 103 ? -2.947 1.283 14.289 1.00 93.12 103 CYS A O 1
ATOM 818 N N . ASP A 1 104 ? -3.718 3.170 13.340 1.00 93.06 104 ASP A N 1
ATOM 819 C CA . ASP A 1 104 ? -3.897 3.935 14.569 1.00 93.06 104 ASP A CA 1
ATOM 820 C C . ASP A 1 104 ? -5.389 4.010 14.937 1.00 93.06 104 ASP A C 1
ATOM 822 O O . ASP A 1 104 ? -6.267 3.516 14.216 1.00 93.06 104 ASP A O 1
ATOM 826 N N . PHE A 1 105 ? -5.703 4.649 16.065 1.00 94.88 105 PHE A N 1
ATOM 827 C CA . PHE A 1 105 ? -7.091 4.786 16.502 1.00 94.88 105 PHE A CA 1
ATOM 828 C C . PHE A 1 105 ? -7.948 5.615 15.523 1.00 94.88 105 PHE A C 1
ATOM 830 O O . PHE A 1 105 ? -9.141 5.356 15.345 1.00 94.88 105 PHE A O 1
ATOM 837 N N . THR A 1 106 ? -7.353 6.594 14.839 1.00 92.88 106 THR A N 1
ATOM 838 C CA . THR A 1 106 ? -8.053 7.435 13.856 1.00 92.88 106 THR A CA 1
ATOM 839 C C . THR A 1 106 ? -8.458 6.636 12.616 1.00 92.88 106 THR A C 1
ATOM 841 O O . THR A 1 106 ? -9.613 6.703 12.176 1.00 92.88 106 THR A O 1
ATOM 844 N N . ALA A 1 107 ? -7.537 5.842 12.073 1.00 92.88 107 ALA A N 1
ATOM 845 C CA . ALA A 1 107 ? -7.78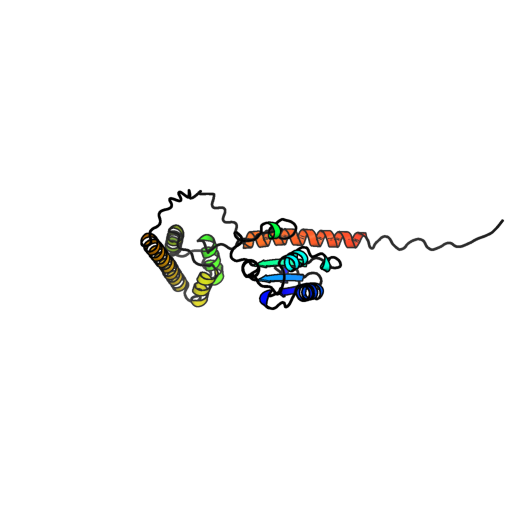7 4.910 10.985 1.00 92.88 107 ALA A CA 1
ATOM 846 C C . ALA A 1 107 ? -8.797 3.843 11.418 1.00 92.88 107 ALA A C 1
ATOM 848 O O . ALA A 1 107 ? -9.775 3.616 10.708 1.00 92.88 107 ALA A O 1
ATOM 849 N N . PHE A 1 108 ? -8.655 3.282 12.622 1.00 95.62 108 PHE A N 1
ATOM 850 C CA . PHE A 1 108 ? -9.610 2.324 13.181 1.00 95.62 108 PHE A CA 1
ATOM 851 C C . PHE A 1 108 ? -11.040 2.885 13.212 1.00 95.62 108 PHE A C 1
ATOM 853 O O . PHE A 1 108 ? -11.962 2.207 12.761 1.00 95.62 108 PHE A O 1
ATOM 860 N N . LYS A 1 109 ? -11.248 4.131 13.668 1.00 95.69 109 LYS A N 1
ATOM 861 C CA . LYS A 1 109 ? -12.578 4.774 13.645 1.00 95.69 109 LYS A CA 1
ATOM 862 C C . LYS A 1 109 ? -13.128 4.890 12.225 1.00 95.69 109 LYS A C 1
ATOM 864 O O . LYS A 1 109 ? -14.316 4.662 11.999 1.00 95.69 109 LYS A O 1
ATOM 869 N N . SER A 1 110 ? -12.266 5.209 11.263 1.00 94.50 110 SER A N 1
ATOM 870 C CA . SER A 1 110 ? -12.647 5.290 9.849 1.00 94.50 110 SER A CA 1
ATOM 871 C C . SER A 1 110 ? -13.071 3.923 9.300 1.00 94.50 110 SER A C 1
ATOM 873 O O . SER A 1 110 ? -14.095 3.828 8.620 1.00 94.50 110 SER A O 1
ATOM 875 N N . LEU A 1 111 ? -12.347 2.857 9.655 1.00 94.56 111 LEU A N 1
ATOM 876 C CA . LEU A 1 111 ? -12.686 1.476 9.303 1.00 94.56 111 LEU A CA 1
ATOM 877 C C . LEU A 1 111 ? -13.983 1.014 9.980 1.00 94.56 111 LEU A C 1
ATOM 879 O O . LEU A 1 111 ? -14.853 0.455 9.313 1.00 94.56 111 LEU A O 1
ATOM 883 N N . ALA A 1 112 ? -14.164 1.306 11.270 1.00 96.06 112 ALA A N 1
ATOM 884 C CA . ALA A 1 112 ? -15.371 0.962 12.018 1.00 96.06 112 ALA A CA 1
ATOM 885 C C . ALA A 1 112 ? -16.612 1.646 11.427 1.00 96.06 112 ALA A C 1
ATOM 887 O O . ALA A 1 112 ? -17.650 1.009 11.248 1.00 96.06 112 ALA A O 1
ATOM 888 N N . ASN A 1 113 ? -16.498 2.918 11.046 1.00 95.81 113 ASN A N 1
ATOM 889 C CA . ASN A 1 113 ? -17.575 3.630 10.369 1.00 95.81 113 ASN A CA 1
ATOM 890 C C . ASN A 1 113 ? -17.862 3.038 8.978 1.00 95.81 113 ASN A C 1
ATOM 892 O O . ASN A 1 113 ? -19.015 2.799 8.638 1.00 95.81 113 ASN A O 1
ATOM 896 N N . SER A 1 114 ? -16.821 2.749 8.193 1.00 93.56 114 SER A N 1
ATOM 897 C CA . SER A 1 114 ? -16.950 2.219 6.827 1.00 93.56 114 SER A CA 1
ATOM 898 C C . SER A 1 114 ? -17.542 0.803 6.778 1.00 93.56 114 SER A C 1
ATOM 900 O O . SER A 1 114 ? -18.411 0.510 5.957 1.00 93.56 114 SER A O 1
ATOM 902 N N . HIS A 1 115 ? -17.087 -0.092 7.657 1.00 93.94 115 HIS A N 1
ATOM 903 C CA . HIS A 1 115 ? -17.429 -1.515 7.597 1.00 93.94 115 HIS A CA 1
ATOM 904 C C . HIS A 1 115 ? -18.562 -1.919 8.540 1.00 93.94 115 HIS A C 1
ATOM 906 O O . HIS A 1 115 ? -19.291 -2.856 8.218 1.00 93.94 115 HIS A O 1
ATOM 912 N N . LEU A 1 116 ? -18.717 -1.230 9.675 1.00 95.69 116 LEU A N 1
ATOM 913 C CA . LEU A 1 116 ? -19.728 -1.534 10.695 1.00 95.69 116 LEU A CA 1
ATOM 914 C C . LEU A 1 116 ? -20.788 -0.430 10.847 1.00 95.69 116 LEU A C 1
ATOM 916 O O . LEU A 1 116 ? -21.740 -0.620 11.599 1.00 95.69 116 LEU A O 1
ATOM 920 N N . GLY A 1 117 ? -20.631 0.723 10.185 1.00 94.94 117 GLY A N 1
ATOM 921 C CA . GLY A 1 117 ? -21.540 1.867 10.335 1.00 94.94 117 GLY A CA 1
ATOM 922 C C . GLY A 1 117 ? -21.425 2.585 11.685 1.00 94.94 117 GLY A C 1
ATOM 923 O O . GLY A 1 117 ? -22.336 3.317 12.071 1.00 94.94 117 GLY A O 1
ATOM 924 N N . LEU A 1 118 ? -20.339 2.361 12.433 1.00 94.75 118 LEU A N 1
ATOM 925 C CA . LEU A 1 118 ? -20.155 2.919 13.771 1.00 94.75 118 LEU A CA 1
ATOM 926 C C . LEU A 1 118 ? -19.417 4.259 13.737 1.00 94.75 118 LEU A C 1
ATOM 928 O O . LEU A 1 118 ? -18.231 4.309 13.418 1.00 94.75 118 LEU A O 1
ATOM 932 N N . LYS A 1 119 ? -20.091 5.332 14.160 1.00 93.94 119 LYS A N 1
ATOM 933 C CA . LYS A 1 119 ? -19.436 6.615 14.473 1.00 93.94 119 LYS A CA 1
ATOM 934 C C . LYS A 1 119 ? -18.877 6.656 15.894 1.00 93.94 119 LYS A C 1
ATOM 936 O O . LYS A 1 119 ? -17.878 7.325 16.130 1.00 93.94 119 LYS A O 1
ATOM 941 N N . ASP A 1 120 ? -19.525 5.941 16.808 1.00 95.06 120 ASP A N 1
ATOM 942 C CA . ASP A 1 120 ? -19.134 5.820 18.208 1.00 95.06 120 ASP A CA 1
ATOM 943 C C . ASP A 1 120 ? -19.591 4.464 18.773 1.00 95.06 120 ASP A C 1
ATOM 945 O O . ASP A 1 120 ? -20.512 3.835 18.239 1.00 95.06 120 ASP A O 1
ATOM 949 N N . HIS A 1 121 ? -18.937 3.992 19.834 1.00 96.88 121 HIS A N 1
ATOM 950 C CA . HIS A 1 121 ? -19.303 2.777 20.553 1.00 96.88 121 HIS A CA 1
ATOM 951 C C . HIS A 1 121 ? -18.682 2.768 21.953 1.00 96.88 121 HIS A C 1
ATOM 953 O O . HIS A 1 121 ? -17.517 3.103 22.129 1.00 96.88 121 HIS A O 1
ATOM 959 N N . LYS A 1 122 ? -19.381 2.196 22.940 1.00 97.06 122 LYS A N 1
ATOM 960 C CA . LYS A 1 122 ? -18.905 2.027 24.334 1.00 97.06 122 LYS A CA 1
ATOM 961 C C . LYS A 1 122 ? -17.556 1.304 24.526 1.00 97.06 122 LYS A C 1
ATOM 963 O O . LYS A 1 122 ? -17.061 1.236 25.639 1.00 97.06 122 LYS A O 1
ATOM 968 N N . LEU A 1 123 ? -17.007 0.703 23.468 1.00 97.44 123 LEU A N 1
ATOM 969 C CA . LEU A 1 123 ? -15.722 -0.015 23.487 1.00 97.44 123 LEU A CA 1
ATOM 970 C C . LEU A 1 123 ? -14.597 0.804 22.843 1.00 97.44 123 LEU A C 1
ATOM 972 O O . LEU A 1 123 ? -13.445 0.406 22.926 1.00 97.44 123 LEU A O 1
ATOM 976 N N . PHE A 1 124 ? -14.911 1.933 22.203 1.00 97.62 124 PHE A N 1
ATOM 977 C CA . PHE A 1 124 ? -13.914 2.803 21.588 1.00 97.62 124 PHE A CA 1
ATOM 978 C C . PHE A 1 124 ? -12.891 3.334 22.596 1.00 97.62 124 PHE A C 1
ATOM 980 O O . PHE A 1 124 ? -11.714 3.240 22.267 1.00 97.62 124 PHE A O 1
ATOM 987 N N . PRO A 1 125 ? -13.268 3.767 23.821 1.00 97.25 125 PRO A N 1
ATOM 988 C CA . PRO A 1 125 ? -12.278 4.182 24.816 1.00 97.25 125 PRO A CA 1
ATOM 989 C C . PRO A 1 125 ? -11.269 3.074 25.145 1.00 97.25 125 PRO A C 1
ATOM 991 O O . PRO A 1 125 ? -10.074 3.324 25.222 1.00 97.25 125 PRO A O 1
ATOM 994 N N . GLN A 1 126 ? -11.738 1.827 25.252 1.00 96.38 126 GLN A N 1
ATOM 995 C CA . GLN A 1 126 ? -10.869 0.675 25.501 1.00 96.38 126 GLN A CA 1
ATOM 996 C C . GLN A 1 126 ? -9.937 0.390 24.314 1.00 96.38 126 GLN A C 1
ATOM 998 O O . GLN A 1 126 ? -8.772 0.059 24.503 1.00 96.38 126 GLN A O 1
ATOM 1003 N N . VAL A 1 127 ? -10.436 0.502 23.079 1.00 95.94 127 VAL A N 1
ATOM 1004 C CA . VAL A 1 127 ? -9.604 0.332 21.877 1.00 95.94 127 VAL A CA 1
ATOM 1005 C C . VAL A 1 127 ? -8.545 1.435 21.787 1.00 95.94 127 VAL A C 1
ATOM 1007 O O . VAL A 1 127 ? -7.394 1.147 21.472 1.00 95.94 127 VAL A O 1
ATOM 1010 N N . GLU A 1 128 ? -8.916 2.681 22.084 1.00 95.69 128 GLU A N 1
ATOM 1011 C CA . GLU A 1 128 ? -8.003 3.827 22.099 1.00 95.69 128 GLU A CA 1
ATOM 1012 C C . GLU A 1 128 ? -6.889 3.653 23.133 1.00 95.69 128 GLU A C 1
ATOM 1014 O O . GLU A 1 128 ? -5.719 3.823 22.796 1.00 95.69 128 GLU A O 1
ATOM 1019 N N . GLU A 1 129 ? -7.235 3.235 24.353 1.00 95.12 129 GLU A N 1
ATOM 1020 C CA . GLU A 1 129 ? -6.266 2.915 25.403 1.00 95.12 129 GLU A CA 1
ATOM 1021 C C . GLU A 1 129 ? -5.270 1.844 24.932 1.00 95.12 129 GLU A C 1
ATOM 1023 O O . GLU A 1 129 ? -4.061 2.010 25.076 1.00 95.12 129 GLU A O 1
ATOM 1028 N N . ILE A 1 130 ? -5.747 0.780 24.277 1.00 93.94 130 ILE A N 1
ATOM 1029 C CA . ILE A 1 130 ? -4.875 -0.280 2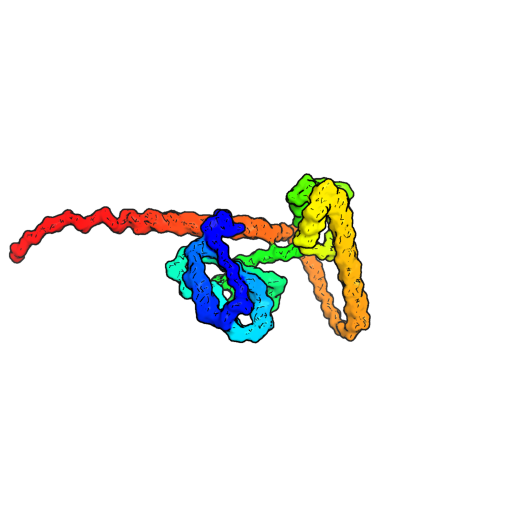3.754 1.00 93.94 130 ILE A CA 1
ATOM 1030 C C . ILE A 1 130 ? -3.915 0.257 22.682 1.00 93.94 130 ILE A C 1
ATOM 1032 O O . ILE A 1 130 ? -2.724 -0.054 22.731 1.00 93.94 130 ILE A O 1
ATOM 1036 N N . PHE A 1 131 ? -4.375 1.106 21.758 1.00 93.31 131 PHE A N 1
ATOM 1037 C CA . PHE A 1 131 ? -3.476 1.754 20.795 1.00 93.31 131 PHE A CA 1
ATOM 1038 C C . PHE A 1 131 ? -2.431 2.646 21.484 1.00 93.31 131 PHE A C 1
ATOM 1040 O O . PHE A 1 131 ? -1.272 2.660 21.069 1.00 93.31 131 PHE A O 1
ATOM 1047 N N . GLN A 1 132 ? -2.793 3.339 22.570 1.00 91.62 132 GLN A N 1
ATOM 1048 C CA . GLN A 1 132 ? -1.850 4.150 23.354 1.00 91.62 132 GLN A CA 1
ATOM 1049 C C . GLN A 1 132 ? -0.776 3.305 24.059 1.00 91.62 132 GLN A C 1
ATOM 1051 O O . GLN A 1 132 ? 0.333 3.794 24.268 1.00 91.62 132 GLN A O 1
ATOM 1056 N N . THR A 1 133 ? -1.051 2.032 24.368 1.00 89.69 133 THR A N 1
ATOM 1057 C CA . THR A 1 133 ? -0.033 1.103 24.904 1.00 89.69 133 THR A CA 1
ATOM 1058 C C . THR A 1 133 ? 0.999 0.635 23.868 1.00 89.69 133 THR A C 1
ATOM 1060 O O . THR A 1 133 ? 1.975 -0.021 24.231 1.00 89.69 133 THR A O 1
ATOM 1063 N N . GLY A 1 134 ? 0.818 0.976 22.586 1.00 85.50 134 GLY A N 1
ATOM 1064 C CA . GLY A 1 134 ? 1.731 0.622 21.494 1.00 85.50 134 GLY A CA 1
ATOM 1065 C C . GLY A 1 134 ? 1.373 -0.667 20.745 1.00 85.50 134 GLY A C 1
ATOM 1066 O O . GLY A 1 134 ? 2.122 -1.077 19.856 1.00 85.50 134 GLY A O 1
ATOM 1067 N N . ALA A 1 135 ? 0.241 -1.301 21.067 1.00 87.50 135 ALA A N 1
ATOM 1068 C CA . ALA A 1 135 ? -0.306 -2.388 20.260 1.00 87.50 135 ALA A CA 1
ATOM 1069 C C . ALA A 1 135 ? -0.728 -1.856 18.885 1.00 87.50 135 ALA A C 1
ATOM 1071 O O . ALA A 1 135 ? -1.364 -0.805 18.785 1.00 87.50 135 ALA A O 1
ATOM 1072 N N . SER A 1 136 ? -0.389 -2.576 17.819 1.00 88.12 136 SER A N 1
ATOM 1073 C CA . SER A 1 136 ? -0.742 -2.150 16.463 1.00 88.12 136 SER A CA 1
ATOM 1074 C C . SER A 1 136 ? -0.895 -3.345 15.536 1.00 88.12 136 SER A C 1
ATOM 1076 O O . SER A 1 136 ? -0.082 -4.263 15.536 1.00 88.12 136 SER A O 1
ATOM 1078 N N . LEU A 1 137 ? -1.939 -3.299 14.716 1.00 93.38 137 LEU A N 1
ATOM 1079 C CA . LEU A 1 137 ? -2.188 -4.248 13.637 1.00 93.38 137 LEU A CA 1
ATOM 1080 C C . LEU A 1 137 ? -2.229 -3.487 12.315 1.00 93.38 137 LEU A C 1
ATOM 1082 O O . LEU A 1 137 ? -2.453 -2.271 12.281 1.00 93.38 137 LEU A O 1
ATOM 1086 N N . SER A 1 138 ? -2.036 -4.195 11.210 1.00 93.62 138 SER A N 1
ATOM 1087 C CA . SER A 1 138 ? -2.267 -3.622 9.892 1.00 93.62 138 SER A CA 1
ATOM 1088 C C . SER A 1 138 ? -3.746 -3.265 9.711 1.00 93.62 138 SER A C 1
ATOM 1090 O O . SER A 1 138 ? -4.654 -3.849 10.312 1.00 93.62 138 SER A O 1
ATOM 1092 N N . GLN A 1 139 ? -4.009 -2.295 8.835 1.00 93.31 139 GLN A N 1
ATOM 1093 C CA . GLN A 1 139 ? -5.385 -1.946 8.474 1.00 93.31 139 GLN A CA 1
ATOM 1094 C C . GLN A 1 139 ? -6.122 -3.148 7.857 1.00 93.31 139 GLN A C 1
ATOM 1096 O O . GLN A 1 139 ? -7.324 -3.285 8.062 1.00 93.31 139 GLN A O 1
ATOM 1101 N N . ALA A 1 140 ? -5.412 -4.033 7.147 1.00 93.88 140 ALA A N 1
ATOM 1102 C CA . ALA A 1 140 ? -5.980 -5.231 6.532 1.00 93.88 140 ALA A CA 1
ATOM 1103 C C . ALA A 1 140 ? -6.485 -6.239 7.576 1.00 93.88 140 ALA A C 1
ATOM 1105 O O . ALA A 1 140 ? -7.625 -6.684 7.473 1.00 93.88 140 ALA A O 1
ATOM 1106 N N . GLU A 1 141 ? -5.695 -6.525 8.614 1.00 95.12 141 GLU A N 1
ATOM 1107 C CA . GLU A 1 141 ? -6.089 -7.436 9.701 1.00 95.12 141 GLU A CA 1
ATOM 1108 C C . GLU A 1 141 ? -7.333 -6.926 10.443 1.00 95.12 141 GLU A C 1
ATOM 1110 O O . GLU A 1 141 ? -8.285 -7.669 10.691 1.00 95.12 141 GLU A O 1
ATOM 1115 N N . ILE A 1 142 ? -7.375 -5.627 10.761 1.00 95.69 142 ILE A N 1
ATOM 1116 C CA . ILE A 1 142 ? -8.541 -5.025 11.423 1.00 95.69 142 ILE A CA 1
ATOM 1117 C C . ILE A 1 142 ? -9.764 -5.056 10.500 1.00 95.69 142 ILE A C 1
ATOM 1119 O O . ILE A 1 142 ? -10.863 -5.401 10.948 1.00 95.69 142 ILE A O 1
ATOM 1123 N N . CYS A 1 143 ? -9.586 -4.729 9.216 1.00 95.12 143 CYS A N 1
ATOM 1124 C CA . CYS A 1 143 ? -10.638 -4.842 8.210 1.00 95.12 143 CYS A CA 1
ATOM 1125 C C . CYS A 1 143 ? -11.196 -6.260 8.145 1.00 95.12 143 CYS A C 1
ATOM 1127 O O . CYS A 1 143 ? -12.411 -6.425 8.192 1.00 95.12 143 CYS A O 1
ATOM 1129 N N . GLU A 1 144 ? -10.348 -7.282 8.078 1.00 96.62 144 GLU A N 1
ATOM 1130 C CA . GLU A 1 144 ? -10.775 -8.679 8.026 1.00 96.62 144 GLU A CA 1
ATOM 1131 C C . GLU A 1 144 ? -11.663 -9.043 9.224 1.00 96.62 144 GLU A C 1
ATOM 1133 O O . GLU A 1 144 ? -12.761 -9.584 9.043 1.00 96.62 144 GLU A O 1
ATOM 1138 N N . ILE A 1 145 ? -11.257 -8.661 10.440 1.00 96.88 145 ILE A N 1
ATOM 1139 C CA . ILE A 1 145 ? -12.041 -8.895 11.661 1.00 96.88 145 ILE A CA 1
ATOM 1140 C C . ILE A 1 145 ? -13.401 -8.188 11.590 1.00 96.88 145 ILE A C 1
ATOM 1142 O O . ILE A 1 145 ? -14.435 -8.793 11.906 1.00 96.88 145 ILE A O 1
ATOM 1146 N N . MET A 1 146 ? -13.422 -6.917 11.177 1.00 95.56 146 MET A N 1
ATOM 1147 C CA . MET A 1 146 ? -14.656 -6.135 11.049 1.00 95.56 146 MET A CA 1
ATOM 1148 C C . MET A 1 146 ? -15.586 -6.724 9.990 1.00 95.56 146 MET A C 1
ATOM 1150 O O . MET A 1 146 ? -16.785 -6.855 10.230 1.00 95.56 146 MET A O 1
ATOM 1154 N N . ILE A 1 147 ? -15.041 -7.115 8.838 1.00 95.19 147 ILE A N 1
ATOM 1155 C CA . ILE A 1 147 ? -15.798 -7.678 7.721 1.00 95.19 147 ILE A CA 1
ATOM 1156 C C . ILE A 1 147 ? -16.411 -9.027 8.109 1.00 95.19 147 ILE A C 1
ATOM 1158 O O . ILE A 1 147 ? -17.602 -9.251 7.889 1.00 95.19 147 ILE A O 1
ATOM 1162 N N . SER A 1 148 ? -15.631 -9.879 8.770 1.00 96.50 148 SER A N 1
ATOM 1163 C CA . SER A 1 148 ? -16.073 -11.198 9.231 1.00 96.50 148 SER A CA 1
ATOM 1164 C C . SER A 1 148 ? -17.168 -11.123 10.301 1.00 96.50 148 SER A C 1
ATOM 1166 O O . SER A 1 148 ? -17.940 -12.062 10.472 1.00 96.50 148 SER A O 1
ATOM 1168 N N . ASN A 1 149 ? -17.272 -9.998 11.017 1.00 95.50 149 ASN A N 1
ATOM 1169 C CA . ASN A 1 149 ? -18.233 -9.793 12.102 1.00 95.50 149 ASN A CA 1
ATOM 1170 C C . ASN A 1 149 ? -19.224 -8.640 11.828 1.00 95.50 149 ASN A C 1
ATOM 1172 O O . ASN A 1 149 ? -19.803 -8.105 12.778 1.00 95.50 149 ASN A O 1
ATOM 1176 N N . ARG A 1 150 ? -19.468 -8.264 10.558 1.00 93.00 150 ARG A N 1
ATOM 1177 C CA . ARG A 1 150 ? -20.339 -7.115 10.203 1.00 93.00 150 ARG A CA 1
ATOM 1178 C C . ARG A 1 150 ? -21.738 -7.176 10.809 1.00 93.00 150 ARG A C 1
ATOM 1180 O O . ARG A 1 150 ? -22.293 -6.139 11.150 1.00 93.00 150 ARG A O 1
ATOM 1187 N N . GLY A 1 151 ? -22.292 -8.377 10.977 1.00 92.94 151 GLY A N 1
ATOM 1188 C CA . GLY A 1 151 ? -23.622 -8.578 11.564 1.00 92.94 151 GLY A CA 1
ATOM 1189 C C . GLY A 1 151 ? -23.718 -8.272 13.064 1.00 92.94 151 GLY A C 1
ATOM 1190 O O . GLY A 1 151 ? -24.818 -8.195 13.597 1.00 92.94 151 GLY A O 1
ATOM 1191 N N . SER A 1 152 ? -22.594 -8.104 13.766 1.00 96.81 152 SER A N 1
ATOM 1192 C CA . SER A 1 152 ? -22.581 -7.805 15.199 1.00 96.81 152 SER A CA 1
ATOM 1193 C C . SER A 1 152 ? -21.405 -6.884 15.544 1.00 96.81 152 SER A C 1
ATOM 1195 O O . SER A 1 152 ? -20.338 -7.372 15.942 1.00 96.81 152 SER A O 1
ATOM 1197 N N . PRO A 1 153 ? -21.594 -5.551 15.483 1.00 95.06 153 PRO A N 1
ATOM 1198 C CA . PRO A 1 153 ? -20.516 -4.592 15.712 1.00 95.06 153 PRO A CA 1
ATOM 1199 C C . PRO A 1 153 ? -19.828 -4.760 17.073 1.00 95.06 153 PRO A C 1
ATOM 1201 O O . PRO A 1 153 ? -18.604 -4.751 17.157 1.00 95.06 153 PRO A O 1
ATOM 1204 N N . SER A 1 154 ? -20.578 -5.042 18.145 1.00 96.69 154 SER A N 1
ATOM 1205 C CA . SER A 1 154 ? -19.976 -5.293 19.463 1.00 96.69 154 SER A CA 1
ATOM 1206 C C . SER A 1 154 ? -19.086 -6.540 19.502 1.00 96.69 154 SER A C 1
ATOM 1208 O O . SER A 1 154 ? -18.138 -6.580 20.282 1.00 96.69 154 SER A O 1
ATOM 1210 N N . ARG A 1 155 ? -19.376 -7.560 18.683 1.00 97.31 155 ARG A N 1
ATOM 1211 C CA . ARG A 1 155 ? -18.538 -8.765 18.568 1.00 97.31 155 ARG A CA 1
ATOM 1212 C C . ARG A 1 155 ? -17.266 -8.445 17.794 1.00 97.31 155 ARG A C 1
ATOM 1214 O O . ARG A 1 155 ? -16.194 -8.760 18.290 1.00 97.31 155 ARG A O 1
ATOM 1221 N N . ALA A 1 156 ? -17.392 -7.749 16.662 1.00 97.44 156 ALA A N 1
ATOM 1222 C CA . ALA A 1 156 ? -16.254 -7.287 15.871 1.00 97.44 156 ALA A CA 1
ATOM 1223 C C . ALA A 1 156 ? -15.246 -6.519 16.737 1.00 97.44 156 ALA A C 1
ATOM 1225 O O . ALA A 1 156 ? -14.065 -6.847 16.760 1.00 97.44 156 ALA A O 1
ATOM 1226 N N . LEU A 1 157 ? -15.733 -5.554 17.521 1.00 97.50 157 LEU A N 1
ATOM 1227 C CA . LEU A 1 157 ? -14.890 -4.740 18.395 1.00 97.50 157 LEU A CA 1
ATOM 1228 C C . LEU A 1 157 ? -14.205 -5.546 19.498 1.00 97.50 157 LEU A C 1
ATOM 1230 O O . LEU A 1 157 ? -13.022 -5.341 19.752 1.00 97.50 157 LEU A O 1
ATOM 1234 N N . LYS A 1 158 ? -14.912 -6.493 20.126 1.00 97.81 158 LYS A N 1
ATOM 1235 C CA . LYS A 1 158 ? -14.296 -7.404 21.102 1.00 97.81 158 LYS A CA 1
ATOM 1236 C C . LYS A 1 158 ? -13.191 -8.247 20.464 1.00 97.81 158 LYS A C 1
ATOM 1238 O O . LYS A 1 158 ? -12.138 -8.399 21.066 1.00 97.81 158 LYS A O 1
ATOM 1243 N N . THR A 1 159 ? -13.402 -8.750 19.249 1.00 97.44 159 THR A N 1
ATOM 1244 C CA . THR A 1 159 ? -12.381 -9.517 18.523 1.00 97.44 159 THR A CA 1
ATOM 1245 C C . THR A 1 159 ? -11.168 -8.656 18.167 1.00 97.44 159 THR A C 1
ATOM 1247 O O . THR A 1 159 ? -10.046 -9.118 18.341 1.00 97.44 159 THR A O 1
ATOM 1250 N N . VAL A 1 160 ? -11.368 -7.397 17.753 1.00 96.94 160 VAL A N 1
ATOM 1251 C CA . VAL A 1 160 ? -10.261 -6.447 17.521 1.00 96.94 160 VAL A CA 1
ATOM 1252 C C . VAL A 1 160 ? -9.457 -6.223 18.804 1.00 96.94 160 VAL A C 1
ATOM 1254 O O . VAL A 1 160 ? -8.234 -6.302 18.774 1.00 96.94 160 VAL A O 1
ATOM 1257 N N . ILE A 1 161 ? -10.129 -6.007 19.940 1.00 96.62 161 ILE A N 1
ATOM 1258 C CA . ILE A 1 161 ? -9.476 -5.856 21.250 1.00 96.62 161 ILE A CA 1
ATOM 1259 C C . ILE A 1 161 ? -8.613 -7.081 21.575 1.00 96.62 161 ILE A C 1
ATOM 1261 O O . ILE A 1 161 ? -7.444 -6.932 21.921 1.00 96.62 161 ILE A O 1
ATOM 1265 N N . THR A 1 162 ? -9.161 -8.289 21.423 1.00 96.62 162 THR A N 1
ATOM 1266 C CA . THR A 1 162 ? -8.421 -9.534 21.677 1.00 96.62 162 THR A CA 1
ATOM 1267 C C . THR A 1 162 ? -7.206 -9.681 20.758 1.00 96.62 162 THR A C 1
ATOM 1269 O O . THR A 1 162 ? -6.138 -10.090 21.217 1.00 96.62 162 THR A O 1
ATOM 1272 N N . ALA A 1 163 ? -7.341 -9.327 19.478 1.00 95.69 163 ALA A N 1
ATOM 1273 C CA . ALA A 1 163 ? -6.239 -9.383 18.521 1.00 95.69 163 ALA A CA 1
ATOM 1274 C C . ALA A 1 163 ? -5.118 -8.392 18.884 1.00 95.69 163 ALA A C 1
ATOM 1276 O O . ALA A 1 163 ? -3.956 -8.786 18.956 1.00 95.69 163 ALA A O 1
ATOM 1277 N N . LEU A 1 164 ? -5.462 -7.141 19.214 1.00 94.12 164 LEU A N 1
ATOM 1278 C CA . LEU A 1 164 ? -4.492 -6.121 19.633 1.00 94.12 164 LEU A CA 1
ATOM 1279 C C . LEU A 1 164 ? -3.762 -6.507 20.930 1.00 94.12 164 LEU A C 1
ATOM 1281 O O . LEU A 1 164 ? -2.549 -6.344 21.041 1.00 94.12 164 LEU A O 1
ATOM 1285 N N . GLN A 1 165 ? -4.477 -7.065 21.908 1.00 93.19 165 GLN A N 1
ATOM 1286 C CA . GLN A 1 165 ? -3.865 -7.548 23.151 1.00 93.19 165 GLN A CA 1
ATOM 1287 C C . GLN A 1 165 ? -2.903 -8.722 22.908 1.00 93.19 165 GLN A C 1
ATOM 1289 O O . GLN A 1 165 ? -1.885 -8.843 23.593 1.00 93.19 165 GLN A O 1
ATOM 1294 N N . SER A 1 166 ? -3.202 -9.571 21.922 1.00 91.31 166 SER A N 1
ATOM 1295 C CA . SER A 1 166 ? -2.337 -10.693 21.542 1.00 91.31 166 SER A CA 1
ATOM 1296 C C . SER A 1 166 ? -1.041 -10.221 20.872 1.00 91.31 166 SER A C 1
ATOM 1298 O O . SER A 1 166 ? 0.024 -10.752 21.194 1.00 91.31 166 SER A O 1
ATOM 1300 N N . ASP A 1 167 ? -1.103 -9.196 20.012 1.00 88.44 167 ASP A N 1
ATOM 1301 C CA . ASP A 1 167 ? 0.087 -8.542 19.435 1.00 88.44 167 ASP A CA 1
ATOM 1302 C C . ASP A 1 167 ? 0.997 -7.983 20.540 1.00 88.44 167 ASP A C 1
ATOM 1304 O O . ASP A 1 167 ? 2.192 -8.290 20.589 1.00 88.44 167 ASP A O 1
ATOM 1308 N N . LEU A 1 168 ? 0.419 -7.257 21.503 1.00 82.75 168 LEU A N 1
ATOM 1309 C CA . LEU A 1 168 ? 1.170 -6.696 22.626 1.00 82.75 168 LEU A CA 1
ATOM 1310 C C . LEU A 1 168 ? 1.893 -7.784 23.437 1.00 82.75 168 LEU A C 1
ATOM 1312 O O . LEU A 1 168 ? 3.086 -7.662 23.726 1.00 82.75 168 LEU A O 1
ATOM 1316 N N . ALA A 1 169 ? 1.200 -8.879 23.763 1.00 79.50 169 ALA A N 1
ATOM 1317 C CA . ALA A 1 169 ? 1.787 -10.005 24.488 1.00 79.50 169 ALA A CA 1
ATOM 1318 C C . ALA A 1 169 ? 2.924 -10.682 23.698 1.00 79.50 169 ALA A C 1
ATOM 1320 O O . ALA A 1 169 ? 3.957 -11.042 24.273 1.00 79.50 169 ALA A O 1
ATOM 1321 N N . GLY A 1 170 ? 2.766 -10.818 22.377 1.00 78.75 170 GLY A N 1
ATOM 1322 C CA . GLY A 1 170 ? 3.803 -11.333 21.482 1.00 78.75 170 GLY A CA 1
ATOM 1323 C C . GLY A 1 170 ? 5.069 -10.473 21.494 1.00 78.75 170 GLY A C 1
ATOM 1324 O O . GLY A 1 170 ? 6.175 -10.999 21.649 1.00 78.75 170 GLY A O 1
ATOM 1325 N N . ARG A 1 171 ? 4.915 -9.146 21.418 1.00 74.50 171 ARG A N 1
ATOM 1326 C CA . ARG A 1 171 ? 6.039 -8.194 21.426 1.00 74.50 171 ARG A CA 1
ATOM 1327 C C . ARG A 1 171 ? 6.773 -8.149 22.764 1.00 74.50 171 ARG A C 1
ATOM 1329 O O . ARG A 1 171 ? 8.003 -8.136 22.782 1.00 74.50 171 ARG A O 1
ATOM 1336 N N . VAL A 1 172 ? 6.053 -8.187 23.888 1.00 71.31 172 VAL A N 1
ATOM 1337 C CA . VAL A 1 172 ? 6.671 -8.257 25.228 1.00 71.31 172 VAL A CA 1
ATOM 1338 C C . VAL A 1 172 ? 7.494 -9.540 25.378 1.00 71.31 172 VAL A C 1
ATOM 1340 O O . VAL A 1 172 ? 8.627 -9.498 25.858 1.00 71.31 172 VAL A O 1
ATOM 1343 N N . ARG A 1 173 ? 6.972 -10.676 24.899 1.00 69.38 173 ARG A N 1
ATOM 1344 C CA . ARG A 1 173 ? 7.693 -11.956 24.918 1.00 69.38 173 ARG A CA 1
ATOM 1345 C C . ARG A 1 173 ? 8.958 -11.933 24.054 1.00 69.38 173 ARG A C 1
ATOM 1347 O O . ARG A 1 173 ? 9.956 -12.532 24.449 1.00 69.38 173 ARG A O 1
ATOM 1354 N N . MET A 1 174 ? 8.927 -11.263 22.900 1.00 61.81 174 MET A N 1
ATOM 1355 C CA . MET A 1 174 ? 10.107 -11.065 22.043 1.00 61.81 174 MET A CA 1
ATOM 1356 C C . MET A 1 174 ? 11.173 -10.220 22.750 1.00 61.81 174 MET A C 1
ATOM 1358 O O . MET A 1 174 ? 12.310 -10.669 22.866 1.00 61.81 174 MET A O 1
ATOM 1362 N N . ARG A 1 175 ? 10.794 -9.079 23.345 1.00 63.50 175 ARG A N 1
ATOM 1363 C CA . ARG A 1 175 ? 11.726 -8.231 24.114 1.00 63.50 175 ARG A CA 1
ATOM 1364 C C . ARG A 1 175 ? 12.370 -8.967 25.292 1.00 63.50 175 ARG A C 1
ATOM 1366 O O . ARG A 1 175 ? 13.565 -8.824 25.526 1.00 63.50 175 ARG A O 1
ATOM 1373 N N . MET A 1 176 ? 11.613 -9.799 26.013 1.00 60.38 176 MET A N 1
ATOM 1374 C CA . MET A 1 176 ? 12.172 -10.619 27.100 1.00 60.38 176 MET A CA 1
ATOM 1375 C C . MET A 1 176 ? 13.150 -11.695 26.599 1.00 60.38 176 MET A C 1
ATOM 1377 O O . MET A 1 176 ? 14.070 -12.062 27.326 1.00 60.38 176 MET A O 1
ATOM 1381 N N . ARG A 1 177 ? 12.977 -12.202 25.371 1.00 57.94 177 ARG A N 1
ATOM 1382 C CA . ARG A 1 177 ? 13.914 -13.157 24.755 1.00 57.94 177 ARG A CA 1
ATOM 1383 C C . ARG A 1 177 ? 15.203 -12.486 24.286 1.00 57.94 177 ARG A C 1
ATOM 1385 O O . ARG A 1 177 ? 16.265 -13.068 24.474 1.00 57.94 177 ARG A O 1
ATOM 1392 N N . GLU A 1 178 ? 15.124 -11.276 23.738 1.00 50.56 178 GLU A N 1
ATOM 1393 C CA . GLU A 1 178 ? 16.306 -10.507 23.319 1.00 50.56 178 GLU A CA 1
ATOM 1394 C C . GLU A 1 178 ? 17.171 -10.083 24.515 1.00 50.56 178 GLU A C 1
ATOM 1396 O O . GLU A 1 178 ? 18.389 -10.227 24.466 1.00 50.56 178 GLU A O 1
ATOM 1401 N N . PHE A 1 179 ? 16.563 -9.706 25.647 1.00 50.16 179 PHE A N 1
ATOM 1402 C CA . PHE A 1 179 ? 17.300 -9.434 26.892 1.00 50.16 179 PHE A CA 1
ATOM 1403 C C . PHE A 1 179 ? 18.005 -10.668 27.492 1.00 50.16 179 PHE A C 1
ATOM 1405 O O . PHE A 1 179 ? 18.932 -10.518 28.287 1.00 50.16 179 PHE A O 1
ATOM 1412 N N . GLY A 1 180 ? 17.601 -11.886 27.114 1.00 50.91 180 GLY A N 1
ATOM 1413 C CA . GLY A 1 180 ? 18.235 -13.138 27.544 1.00 50.91 180 GLY A CA 1
ATOM 1414 C C . GLY A 1 180 ? 19.460 -13.553 26.719 1.00 50.91 180 GLY A C 1
ATOM 1415 O O . GLY A 1 180 ? 20.159 -14.487 27.108 1.00 50.91 180 GLY A O 1
ATOM 1416 N N . SER A 1 181 ? 19.742 -12.877 25.600 1.00 48.47 181 SER A N 1
ATOM 1417 C CA . SER A 1 181 ? 20.893 -13.147 24.731 1.00 48.47 181 SER A CA 1
ATOM 1418 C C . SER A 1 181 ? 21.787 -11.911 24.670 1.00 48.47 181 SER A C 1
ATOM 1420 O O . SER A 1 181 ? 21.723 -11.111 23.741 1.00 48.47 181 SER A O 1
ATOM 1422 N N . GLY A 1 182 ? 22.610 -11.737 25.704 1.00 43.03 182 GLY A N 1
ATOM 1423 C CA . GLY A 1 182 ? 23.441 -10.553 25.883 1.00 43.03 182 GLY A CA 1
ATOM 1424 C C . GLY A 1 182 ? 24.402 -10.263 24.726 1.00 43.03 182 GLY A C 1
ATOM 1425 O O . GLY A 1 182 ? 25.256 -11.080 24.394 1.00 43.03 182 GLY A O 1
ATOM 1426 N N . ARG A 1 183 ? 24.323 -9.032 24.216 1.00 37.00 183 ARG A N 1
ATOM 1427 C CA . ARG A 1 183 ? 25.452 -8.109 24.022 1.00 37.00 183 ARG A CA 1
ATOM 1428 C C . ARG A 1 183 ? 24.909 -6.697 24.224 1.00 37.00 183 ARG A C 1
ATOM 1430 O O . ARG A 1 183 ? 24.055 -6.251 23.469 1.00 37.00 183 ARG A O 1
ATOM 1437 N N . GLY A 1 184 ? 25.367 -6.043 25.289 1.00 42.12 184 GLY A N 1
ATOM 1438 C CA . GLY A 1 184 ? 25.016 -4.662 25.585 1.00 42.12 184 GLY A CA 1
ATOM 1439 C C . GLY A 1 184 ? 25.561 -3.731 24.510 1.00 42.12 184 GLY A C 1
ATOM 1440 O O . GLY A 1 184 ? 26.766 -3.702 24.268 1.00 42.12 184 GLY A O 1
ATOM 1441 N N . VAL A 1 185 ? 24.658 -2.980 23.895 1.00 34.03 185 VAL A N 1
ATOM 1442 C CA . VAL A 1 185 ? 24.936 -1.680 23.292 1.00 34.03 185 VAL A CA 1
ATOM 1443 C C . VAL A 1 185 ? 23.830 -0.771 23.811 1.00 34.03 185 VAL A C 1
ATOM 1445 O O . VAL A 1 185 ? 22.648 -1.036 23.600 1.00 34.03 185 VAL A O 1
ATOM 1448 N N . GLU A 1 186 ? 24.220 0.238 24.582 1.00 34.78 186 GLU A N 1
ATOM 1449 C CA . GLU A 1 186 ? 23.333 1.322 24.981 1.00 34.78 186 GLU A CA 1
ATOM 1450 C C . GLU A 1 186 ? 22.998 2.135 23.727 1.00 34.78 186 GLU A C 1
ATOM 1452 O O . GLU A 1 186 ? 23.832 2.881 23.222 1.00 34.78 186 GLU A O 1
ATOM 1457 N N . GLU A 1 187 ? 21.783 1.978 23.208 1.00 30.23 187 GLU A N 1
ATOM 1458 C CA . GLU A 1 187 ? 21.190 2.942 22.285 1.00 30.23 187 GLU A CA 1
ATOM 1459 C C . GLU A 1 187 ? 20.127 3.730 23.050 1.00 30.23 187 GLU A C 1
ATOM 1461 O O . GLU A 1 187 ? 18.954 3.363 23.144 1.00 30.23 187 GLU A O 1
ATOM 1466 N N . SER A 1 188 ? 20.563 4.839 23.643 1.00 33.97 188 SER A N 1
ATOM 1467 C CA . SER A 1 188 ? 19.690 5.937 24.043 1.00 33.97 188 SER A CA 1
ATOM 1468 C C . SER A 1 188 ? 19.169 6.631 22.783 1.00 33.97 188 SER A C 1
ATOM 1470 O O . SER A 1 188 ? 19.683 7.666 22.369 1.00 33.97 188 SER A O 1
ATOM 1472 N N . GLY A 1 189 ? 18.168 6.022 22.151 1.00 28.03 189 GLY A N 1
ATOM 1473 C CA . GLY A 1 189 ? 17.330 6.655 21.142 1.00 28.03 189 GLY A CA 1
ATOM 1474 C C . GLY A 1 189 ? 16.194 7.406 21.826 1.00 28.03 189 GLY A C 1
ATOM 1475 O O . GLY A 1 189 ? 15.213 6.802 22.261 1.00 28.03 189 GLY A O 1
ATOM 1476 N N . GLU A 1 190 ? 16.344 8.722 21.959 1.00 26.39 190 GLU A N 1
ATOM 1477 C CA . GLU A 1 190 ? 15.271 9.625 22.364 1.00 26.39 190 GLU A CA 1
ATOM 1478 C C . GLU A 1 190 ? 14.034 9.388 21.486 1.00 26.39 190 GLU A C 1
ATOM 1480 O O . GLU A 1 190 ? 14.054 9.600 20.274 1.00 26.39 190 GLU A O 1
ATOM 1485 N N . PHE A 1 191 ? 12.928 8.964 22.106 1.00 28.89 191 PHE A N 1
ATOM 1486 C CA . PHE A 1 191 ? 11.605 9.038 21.494 1.00 28.89 191 PHE A CA 1
ATOM 1487 C C . PHE A 1 191 ? 11.232 10.517 21.348 1.00 28.89 191 PHE A C 1
ATOM 1489 O O . PHE A 1 191 ? 10.565 11.105 22.204 1.00 28.89 191 PHE A O 1
ATOM 1496 N N . GLY A 1 192 ? 11.688 11.117 20.251 1.00 26.42 192 GLY A N 1
ATOM 1497 C CA . GLY A 1 192 ? 11.213 12.398 19.763 1.00 26.42 192 GLY A CA 1
ATOM 1498 C C . GLY A 1 192 ? 9.707 12.318 19.550 1.00 26.42 192 GLY A C 1
ATOM 1499 O O . GLY A 1 192 ? 9.217 11.717 18.596 1.00 26.42 192 GLY A O 1
ATOM 1500 N N . ARG A 1 193 ? 8.959 12.913 20.480 1.00 39.06 193 ARG A N 1
ATOM 1501 C CA . ARG A 1 193 ? 7.553 13.269 20.299 1.00 39.06 193 ARG A CA 1
ATOM 1502 C C . ARG A 1 193 ? 7.485 14.396 19.271 1.00 39.06 193 ARG A C 1
ATOM 1504 O O . ARG A 1 193 ? 7.381 15.560 19.643 1.00 39.06 193 ARG A O 1
ATOM 1511 N N . GLU A 1 194 ? 7.544 14.052 17.993 1.00 28.19 194 GLU A N 1
ATOM 1512 C CA . GLU A 1 194 ? 7.135 14.963 16.927 1.00 28.19 194 GLU A CA 1
ATOM 1513 C C . GLU A 1 194 ? 5.661 14.750 16.585 1.00 28.19 194 GLU A C 1
ATOM 1515 O O . GLU A 1 194 ? 5.104 13.658 16.696 1.00 28.19 194 GLU A O 1
ATOM 1520 N N . GLY A 1 195 ? 5.001 15.871 16.311 1.00 29.27 195 GLY A N 1
ATOM 1521 C CA . GLY A 1 195 ? 3.575 16.056 16.506 1.00 29.27 195 GLY A CA 1
ATOM 1522 C C . GLY A 1 195 ? 2.697 15.096 15.712 1.00 29.27 195 GLY A C 1
ATOM 1523 O O . GLY A 1 195 ? 2.915 14.826 14.533 1.00 29.27 195 GLY A O 1
ATOM 1524 N N . GLN A 1 196 ? 1.630 14.658 16.377 1.00 37.06 196 GLN A N 1
ATOM 1525 C CA . GLN A 1 196 ? 0.480 13.979 15.794 1.00 37.06 196 GLN A CA 1
ATOM 1526 C C . GLN A 1 196 ? -0.231 14.891 14.784 1.00 37.06 196 GLN A C 1
ATOM 1528 O O . GLN A 1 196 ? -1.288 15.451 15.051 1.00 37.06 196 GLN A O 1
ATOM 1533 N N . ASN A 1 197 ? 0.330 15.016 13.592 1.00 33.62 197 ASN A N 1
ATOM 1534 C CA . ASN A 1 197 ? -0.437 15.294 12.395 1.00 33.62 197 ASN A CA 1
ATOM 1535 C C . ASN A 1 197 ? -0.447 13.990 11.611 1.00 33.62 197 ASN A C 1
ATOM 1537 O O . ASN A 1 197 ? 0.401 13.771 10.756 1.00 33.62 197 ASN A O 1
ATOM 1541 N N . GLY A 1 198 ? -1.379 13.094 11.947 1.00 41.03 198 GLY A N 1
ATOM 1542 C CA . GLY A 1 198 ? -1.612 11.872 11.182 1.00 41.03 198 GLY A CA 1
ATOM 1543 C C . GLY A 1 198 ? -2.016 12.240 9.757 1.00 41.03 198 GLY A C 1
ATOM 1544 O O . GLY A 1 198 ? -3.190 12.487 9.468 1.00 41.03 198 GLY A O 1
ATOM 1545 N N . ILE A 1 199 ? -1.037 12.349 8.862 1.00 51.62 199 ILE A N 1
ATOM 1546 C CA . ILE A 1 199 ? -1.282 12.556 7.442 1.00 51.62 199 ILE A CA 1
ATOM 1547 C C . ILE A 1 199 ? -1.809 11.224 6.911 1.00 51.62 199 ILE A C 1
ATOM 1549 O O . ILE A 1 199 ? -1.086 10.249 6.750 1.00 51.62 199 ILE A O 1
ATOM 1553 N N . HIS A 1 200 ? -3.125 11.160 6.721 1.00 66.69 200 HIS A N 1
ATOM 1554 C CA . HIS A 1 200 ? -3.787 9.952 6.248 1.00 66.69 200 HIS A CA 1
ATOM 1555 C C . HIS A 1 200 ? -3.354 9.679 4.792 1.00 66.69 200 HIS A C 1
ATOM 1557 O O . HIS A 1 200 ? -3.517 10.578 3.963 1.00 66.69 200 HIS A O 1
ATOM 1563 N N . PRO A 1 201 ? -2.924 8.459 4.416 1.00 74.19 201 PRO A N 1
ATOM 1564 C CA . PRO A 1 201 ? -2.456 8.151 3.052 1.00 74.19 201 PRO A CA 1
ATOM 1565 C C . PRO A 1 201 ? -3.487 8.525 1.976 1.00 74.19 201 PRO A C 1
ATOM 1567 O O . PRO A 1 201 ? -3.184 9.096 0.935 1.00 74.19 201 PRO A O 1
ATOM 1570 N N . ILE A 1 202 ? -4.770 8.312 2.280 1.00 74.25 202 ILE A N 1
ATOM 1571 C CA . ILE A 1 202 ? -5.909 8.731 1.449 1.00 74.25 202 ILE A CA 1
ATOM 1572 C C . ILE A 1 202 ? -5.920 10.247 1.166 1.00 74.25 202 ILE A C 1
ATOM 1574 O O . ILE A 1 202 ? -6.333 10.659 0.083 1.00 74.25 202 ILE A O 1
ATOM 1578 N N . LYS A 1 203 ? -5.492 11.095 2.108 1.00 74.69 203 LYS A N 1
ATOM 1579 C CA . LYS A 1 203 ? -5.386 12.549 1.904 1.00 74.69 203 LYS A CA 1
ATOM 1580 C C . LYS A 1 203 ? -4.269 12.877 0.915 1.00 74.69 203 LYS A C 1
ATOM 1582 O O . LYS A 1 203 ? -4.486 13.696 0.027 1.00 74.69 203 LYS A O 1
ATOM 1587 N N . GLU A 1 204 ? -3.126 12.207 1.012 1.00 80.81 204 GLU A N 1
ATOM 1588 C CA . GLU A 1 204 ? -2.030 12.355 0.047 1.00 80.81 204 GLU A CA 1
ATOM 1589 C C . GLU A 1 204 ? -2.440 11.879 -1.343 1.00 80.81 204 GLU A C 1
ATOM 1591 O O . GLU A 1 204 ? -2.246 12.607 -2.311 1.00 80.81 204 GLU A O 1
ATOM 1596 N N . ILE A 1 205 ? -3.121 10.733 -1.443 1.00 80.94 205 ILE A N 1
ATOM 1597 C CA . ILE A 1 205 ? -3.679 10.238 -2.710 1.00 80.94 205 ILE A CA 1
ATOM 1598 C C . ILE A 1 205 ? -4.645 11.267 -3.317 1.00 80.94 205 ILE A C 1
ATOM 1600 O O . ILE A 1 205 ? -4.622 11.502 -4.524 1.00 80.94 205 ILE A O 1
ATOM 1604 N N . LYS A 1 206 ? -5.484 11.919 -2.499 1.00 78.50 206 LYS A N 1
ATOM 1605 C CA . LYS A 1 206 ? -6.385 12.991 -2.959 1.00 78.50 206 LYS A CA 1
ATOM 1606 C C . LYS A 1 206 ? -5.626 14.237 -3.427 1.00 78.50 206 LYS A C 1
ATOM 1608 O O . LYS A 1 206 ? -6.008 14.824 -4.438 1.00 78.50 206 LYS A O 1
ATOM 1613 N N . ASN A 1 207 ? -4.567 14.631 -2.725 1.00 81.12 207 ASN A N 1
ATOM 1614 C CA . ASN A 1 207 ? -3.724 15.765 -3.112 1.00 81.12 207 ASN A CA 1
ATOM 1615 C C . ASN A 1 207 ? -2.980 15.479 -4.423 1.00 81.12 207 ASN A C 1
ATOM 1617 O O . ASN A 1 207 ? -3.011 16.300 -5.340 1.00 81.12 207 ASN A O 1
ATOM 1621 N N . LEU A 1 208 ? -2.385 14.289 -4.536 1.00 80.62 208 LEU A N 1
ATOM 1622 C CA . LEU A 1 208 ? -1.738 13.793 -5.747 1.00 80.62 208 LEU A CA 1
ATOM 1623 C C . LEU A 1 208 ? -2.716 13.783 -6.921 1.00 80.62 208 LEU A C 1
ATOM 1625 O O . LEU A 1 208 ? -2.409 14.285 -7.998 1.00 80.62 208 LEU A O 1
ATOM 1629 N N . TYR A 1 209 ? -3.930 13.288 -6.696 1.00 76.69 209 TYR A N 1
ATOM 1630 C CA . TYR A 1 209 ? -5.000 13.354 -7.684 1.00 76.69 209 TYR A CA 1
ATOM 1631 C C . TYR A 1 209 ? -5.277 14.795 -8.147 1.00 76.69 209 TYR A C 1
ATOM 1633 O O . TYR A 1 209 ? -5.374 15.044 -9.350 1.00 76.69 209 TYR A O 1
ATOM 1641 N N . GLY A 1 210 ? -5.376 15.751 -7.216 1.00 78.75 210 GLY A N 1
ATOM 1642 C CA . GLY A 1 210 ? -5.573 17.164 -7.547 1.00 78.75 210 GLY A CA 1
ATOM 1643 C C . GLY A 1 210 ? -4.457 17.719 -8.436 1.00 78.75 210 GLY A C 1
ATOM 1644 O O . GLY A 1 210 ? -4.735 18.413 -9.417 1.00 78.75 210 GLY A O 1
ATOM 1645 N N . LEU A 1 211 ? -3.208 17.349 -8.142 1.00 77.56 211 LEU A N 1
ATOM 1646 C CA . LEU A 1 211 ? -2.033 17.719 -8.932 1.00 77.56 211 LEU A CA 1
ATOM 1647 C C . LEU A 1 211 ? -2.091 17.141 -10.356 1.00 77.56 211 LEU A C 1
ATOM 1649 O O . LEU A 1 211 ? -1.896 17.877 -11.327 1.00 77.56 211 LEU A O 1
ATOM 1653 N N . LEU A 1 212 ? -2.377 15.840 -10.483 1.00 77.19 212 LEU A N 1
ATOM 1654 C CA . LEU A 1 212 ? -2.433 15.140 -11.770 1.00 77.19 212 LEU A CA 1
ATOM 1655 C C . LEU A 1 212 ? -3.533 15.716 -12.670 1.00 77.19 212 LEU A C 1
ATOM 1657 O O . LEU A 1 212 ? -3.281 16.025 -13.835 1.00 77.19 212 LEU A O 1
ATOM 1661 N N . ARG A 1 213 ? -4.723 15.980 -12.114 1.00 76.44 213 ARG A N 1
ATOM 1662 C CA . ARG A 1 213 ? -5.826 16.612 -12.853 1.00 76.44 213 ARG A CA 1
ATOM 1663 C C . ARG A 1 213 ? -5.444 17.998 -13.379 1.00 76.44 213 ARG A C 1
ATOM 1665 O O . ARG A 1 213 ? -5.716 18.312 -14.534 1.00 76.44 213 ARG A O 1
ATOM 1672 N N . ALA A 1 214 ? -4.796 18.822 -12.554 1.00 68.81 214 ALA A N 1
ATOM 1673 C CA . ALA A 1 214 ? -4.393 20.172 -12.944 1.00 68.81 214 ALA A CA 1
ATOM 1674 C C . ALA A 1 214 ? -3.315 20.195 -14.044 1.00 68.81 214 ALA A C 1
ATOM 1676 O O . ALA A 1 214 ? -3.198 21.190 -14.761 1.00 68.81 214 ALA A O 1
ATOM 1677 N N . ARG A 1 215 ? -2.497 19.142 -14.171 1.00 65.69 215 ARG A N 1
ATOM 1678 C CA . ARG A 1 215 ? -1.522 19.001 -15.267 1.00 65.69 215 ARG A CA 1
ATOM 1679 C C . ARG A 1 215 ? -2.198 18.553 -16.561 1.00 65.69 215 ARG A C 1
ATOM 1681 O O . ARG A 1 215 ? -2.043 19.235 -17.571 1.00 65.69 215 ARG A O 1
ATOM 1688 N N . SER A 1 216 ? -3.042 17.525 -16.486 1.00 64.19 216 SER A N 1
ATOM 1689 C CA . SER A 1 216 ? -3.774 17.009 -17.648 1.00 64.19 216 SER A CA 1
ATOM 1690 C C . SER A 1 216 ? -4.684 18.076 -18.281 1.00 64.19 216 SER A C 1
ATOM 1692 O O . SER A 1 216 ? -4.693 18.267 -19.497 1.00 64.19 216 SER A O 1
ATOM 1694 N N . SER A 1 217 ? -5.379 18.884 -17.464 1.00 59.50 217 SER A N 1
ATOM 1695 C CA . SER A 1 217 ? -6.209 19.990 -17.975 1.00 59.50 217 SER A CA 1
ATOM 1696 C C . SER A 1 217 ? -5.404 21.125 -18.619 1.00 59.50 217 SER A C 1
ATOM 1698 O O . SER A 1 217 ? -5.891 21.724 -19.573 1.00 59.50 217 SER A O 1
ATOM 1700 N N . ARG A 1 218 ? -4.181 21.410 -18.142 1.00 58.31 218 ARG A N 1
ATOM 1701 C CA . ARG A 1 218 ? -3.302 22.431 -18.744 1.00 58.31 218 ARG A CA 1
ATOM 1702 C C . ARG A 1 218 ? -2.767 22.000 -20.109 1.00 58.31 218 ARG A C 1
ATOM 1704 O O . ARG A 1 218 ? -2.642 22.836 -20.999 1.00 58.31 218 ARG A O 1
ATOM 1711 N N . LYS A 1 219 ? -2.497 20.706 -20.290 1.00 54.62 219 LYS A N 1
ATOM 1712 C CA . LYS A 1 219 ? -2.054 20.160 -21.577 1.00 54.62 219 LYS A CA 1
ATOM 1713 C C . LYS A 1 219 ? -3.179 20.172 -22.618 1.00 54.62 219 LYS A C 1
ATOM 1715 O O . LYS A 1 219 ? -2.972 20.669 -23.716 1.00 54.62 219 LYS A O 1
ATOM 1720 N N . ALA A 1 220 ? -4.401 19.793 -22.229 1.00 57.16 220 ALA A N 1
ATOM 1721 C CA . ALA A 1 220 ? -5.576 19.858 -23.106 1.00 57.16 220 ALA A CA 1
ATOM 1722 C C . ALA A 1 220 ? -5.927 21.284 -23.587 1.00 57.16 220 ALA A C 1
ATOM 1724 O O . ALA A 1 220 ? -6.511 21.450 -24.656 1.00 57.16 220 ALA A O 1
ATOM 1725 N N . SER A 1 221 ? -5.601 22.320 -22.804 1.00 48.06 221 SER A N 1
ATOM 1726 C CA . SER A 1 221 ? -5.728 23.715 -23.248 1.00 48.06 221 SER A CA 1
ATOM 1727 C C . SER A 1 221 ? -4.631 24.145 -24.225 1.00 48.06 221 SER A C 1
ATOM 1729 O O . SER A 1 221 ? -4.896 25.007 -25.053 1.00 48.06 221 SER A O 1
ATOM 1731 N N . MET A 1 222 ? -3.439 23.547 -24.152 1.00 50.28 222 MET A N 1
ATOM 1732 C CA . MET A 1 222 ? -2.302 23.871 -25.020 1.00 50.28 222 MET A CA 1
ATOM 1733 C C . MET A 1 222 ? -2.460 23.219 -26.401 1.00 50.28 222 MET A C 1
ATOM 1735 O O . MET A 1 222 ? -2.365 23.913 -27.405 1.00 50.28 222 MET A O 1
ATOM 1739 N N . ASP A 1 223 ? -2.895 21.953 -26.450 1.00 51.53 223 ASP A N 1
ATOM 1740 C CA . ASP A 1 223 ? -3.202 21.247 -27.709 1.00 51.53 223 ASP A CA 1
ATOM 1741 C C . ASP A 1 223 ? -4.347 21.910 -28.509 1.00 51.53 223 ASP A C 1
ATOM 1743 O O . ASP A 1 223 ? -4.473 21.699 -29.710 1.00 51.53 223 ASP A O 1
ATOM 1747 N N . LYS A 1 224 ? -5.203 22.724 -27.870 1.00 47.66 224 LYS A N 1
ATOM 1748 C CA . LYS A 1 224 ? -6.260 23.495 -28.555 1.00 47.66 224 LYS A CA 1
ATOM 1749 C C . LYS A 1 224 ? -5.771 24.795 -29.192 1.00 47.66 224 LYS A C 1
ATOM 1751 O O . LYS A 1 224 ? -6.460 25.307 -30.068 1.00 47.66 224 LYS A O 1
ATOM 1756 N N . LEU A 1 225 ? -4.646 25.342 -28.737 1.00 45.09 225 LEU A N 1
ATOM 1757 C CA . LEU A 1 225 ? -4.071 26.575 -29.280 1.00 45.09 225 LEU A CA 1
ATOM 1758 C C . LEU A 1 225 ? -3.250 26.294 -30.549 1.00 45.09 225 LEU A C 1
ATOM 1760 O O . LEU A 1 225 ? -3.279 27.106 -31.466 1.00 45.09 225 LEU A O 1
ATOM 1764 N N . ASP A 1 226 ? -2.635 25.114 -30.654 1.00 47.31 226 ASP A N 1
ATOM 1765 C CA . ASP A 1 226 ? -1.771 24.748 -31.789 1.00 47.31 226 ASP A CA 1
ATOM 1766 C C . ASP A 1 226 ? -2.533 24.299 -33.058 1.00 47.31 226 ASP A C 1
ATOM 1768 O O . ASP A 1 226 ? -1.935 24.147 -34.120 1.00 47.31 226 ASP A O 1
ATOM 1772 N N . VAL A 1 227 ? -3.859 24.110 -32.993 1.00 48.75 227 VAL A N 1
ATOM 1773 C CA . VAL A 1 227 ? -4.685 23.662 -34.142 1.00 48.75 227 VAL A CA 1
ATOM 1774 C C . VAL A 1 227 ? -5.290 24.837 -34.933 1.00 48.75 227 VAL A C 1
ATOM 1776 O O . VAL A 1 227 ? -5.895 24.629 -35.981 1.00 48.75 227 VAL A O 1
ATOM 1779 N N . VAL A 1 228 ? -5.131 26.084 -34.474 1.00 47.38 228 VAL A N 1
ATOM 1780 C CA . VAL A 1 228 ? -5.828 27.242 -35.074 1.00 47.38 228 VAL A CA 1
ATOM 1781 C C . VAL A 1 228 ? -5.006 27.970 -36.153 1.00 47.38 228 VAL A C 1
ATOM 1783 O O . VAL A 1 228 ? -5.565 28.806 -36.850 1.00 47.38 228 VAL A O 1
ATOM 1786 N N . ASP A 1 229 ? -3.727 27.636 -36.373 1.00 47.06 229 ASP A N 1
ATOM 1787 C CA . ASP A 1 229 ? -2.817 28.498 -37.160 1.00 47.06 229 ASP A CA 1
ATOM 1788 C C . ASP A 1 229 ? -2.199 27.861 -38.423 1.00 47.06 229 ASP A C 1
ATOM 1790 O O . ASP A 1 229 ? -1.081 28.180 -38.824 1.00 47.06 229 ASP A O 1
ATOM 1794 N N . VAL A 1 230 ? -2.920 26.958 -39.100 1.00 46.75 230 VAL A N 1
ATOM 1795 C CA . VAL A 1 230 ? -2.499 26.451 -40.423 1.00 46.75 230 VAL A CA 1
ATOM 1796 C C . VAL A 1 230 ? -3.690 26.316 -41.366 1.00 46.75 230 VAL A C 1
ATOM 1798 O O . VAL A 1 230 ? -4.017 25.212 -41.774 1.00 46.75 230 VAL A O 1
ATOM 1801 N N . HIS A 1 231 ? -4.358 27.414 -41.725 1.00 45.66 231 HIS A N 1
ATOM 1802 C CA . HIS A 1 231 ? -5.118 27.524 -42.984 1.00 45.66 231 HIS A CA 1
ATOM 1803 C C . HIS A 1 231 ? -5.545 28.977 -43.219 1.00 45.66 231 HIS A C 1
ATOM 1805 O O . HIS A 1 231 ? -6.681 29.338 -42.958 1.00 45.66 231 HIS A O 1
ATOM 1811 N N . GLU A 1 232 ? -4.633 29.811 -43.722 1.00 46.09 232 GLU A N 1
ATOM 1812 C CA . GLU A 1 232 ? -4.979 30.927 -44.615 1.00 46.09 232 GLU A CA 1
ATOM 1813 C C . GLU A 1 232 ? -3.701 31.575 -45.169 1.00 46.09 232 GLU A C 1
ATOM 1815 O O . GLU A 1 232 ? -3.068 32.392 -44.505 1.00 46.09 232 GLU A O 1
ATOM 1820 N N . LYS A 1 233 ? -3.314 31.175 -46.390 1.00 40.72 233 LYS A N 1
ATOM 1821 C CA . LYS A 1 233 ? -2.803 32.028 -47.489 1.00 40.72 233 LYS A CA 1
ATOM 1822 C C . LYS A 1 233 ? -2.094 31.187 -48.557 1.00 40.72 233 LYS A C 1
ATOM 1824 O O . LYS A 1 233 ? -0.904 31.326 -48.805 1.00 40.72 233 LYS A O 1
ATOM 1829 N N . GLU A 1 234 ? -2.872 30.380 -49.266 1.00 43.06 234 GLU A N 1
ATOM 1830 C CA . GLU A 1 234 ? -2.612 30.110 -50.681 1.00 43.06 234 GLU A CA 1
ATOM 1831 C C . GLU A 1 234 ? -3.827 30.599 -51.466 1.00 43.06 234 GLU A C 1
ATOM 1833 O O . GLU A 1 234 ? -4.791 29.862 -51.633 1.00 43.06 234 GLU A O 1
ATOM 1838 N N . ASN A 1 235 ? -3.812 31.865 -51.899 1.00 39.56 235 ASN A N 1
ATOM 1839 C CA . ASN A 1 235 ? -4.375 32.222 -53.202 1.00 39.56 235 ASN A CA 1
ATOM 1840 C C . ASN A 1 235 ? -3.986 33.647 -53.629 1.00 39.56 235 ASN A C 1
ATOM 1842 O O . ASN A 1 235 ? -4.628 34.617 -53.231 1.00 39.56 235 ASN A O 1
ATOM 1846 N N . SER A 1 236 ? -2.963 33.757 -54.480 1.00 41.56 236 SER A N 1
ATOM 1847 C CA . SER A 1 236 ? -3.012 34.593 -55.690 1.00 41.56 236 SER A CA 1
ATOM 1848 C C . SER A 1 236 ? -1.746 34.400 -56.539 1.00 41.56 236 SER A C 1
ATOM 1850 O O . SER A 1 236 ? -0.704 35.009 -56.320 1.00 41.56 236 SER A O 1
ATOM 1852 N N . HIS A 1 237 ? -1.860 33.543 -57.559 1.00 44.94 237 HIS A N 1
ATOM 1853 C CA . HIS A 1 237 ? -1.108 33.689 -58.813 1.00 44.94 237 HIS A CA 1
ATOM 1854 C C . HIS A 1 237 ? -1.401 35.087 -59.402 1.00 44.94 237 HIS A C 1
ATOM 1856 O O . HIS A 1 237 ? -2.537 35.556 -59.343 1.00 44.94 237 HIS A O 1
ATOM 1862 N N . SER A 1 238 ? -0.448 35.795 -60.009 1.00 43.16 238 SER A N 1
ATOM 1863 C CA . SER A 1 238 ? -0.034 35.569 -61.405 1.00 43.16 238 SER A CA 1
ATOM 1864 C C . SER A 1 238 ? 1.274 36.317 -61.746 1.00 43.16 238 SER A C 1
ATOM 1866 O O . SER A 1 238 ? 1.567 37.323 -61.099 1.00 43.16 238 SER A O 1
ATOM 1868 N N . PRO A 1 239 ? 2.023 35.875 -62.775 1.00 65.00 239 PRO A N 1
ATOM 1869 C CA . PRO A 1 239 ? 3.338 36.398 -63.160 1.00 65.00 239 PRO A CA 1
ATOM 1870 C C . PRO A 1 239 ? 3.254 37.432 -64.298 1.00 65.00 239 PRO A C 1
ATOM 1872 O O . PRO A 1 239 ? 2.283 37.407 -65.052 1.00 65.00 239 PRO A O 1
ATOM 1875 N N . GLN A 1 240 ? 4.299 38.251 -64.489 1.00 42.12 240 GLN A N 1
ATOM 1876 C CA . GLN A 1 240 ? 4.812 38.583 -65.830 1.00 42.12 240 GLN A CA 1
ATOM 1877 C C . GLN A 1 240 ? 6.172 39.303 -65.803 1.00 42.12 240 GLN A C 1
ATOM 1879 O O . GLN A 1 240 ? 6.387 40.233 -65.030 1.00 42.12 240 GLN A O 1
ATOM 1884 N N . ASP A 1 241 ? 7.052 38.808 -66.677 1.00 47.19 241 ASP A N 1
ATOM 1885 C CA . ASP A 1 241 ? 8.394 39.273 -67.036 1.00 47.19 241 ASP A CA 1
ATOM 1886 C C . ASP A 1 241 ? 8.456 40.732 -67.514 1.00 47.19 241 ASP A C 1
ATOM 1888 O O . ASP A 1 241 ? 7.599 41.170 -68.287 1.00 47.19 241 ASP A O 1
ATOM 1892 N N . SER A 1 242 ? 9.549 41.425 -67.168 1.00 49.38 242 SER A N 1
ATOM 1893 C CA . SER A 1 242 ? 10.502 42.097 -68.085 1.00 49.38 242 SER A CA 1
ATOM 1894 C C . SER A 1 242 ? 11.687 42.657 -67.299 1.00 49.38 242 SER A C 1
ATOM 1896 O O . SER A 1 242 ? 11.443 43.294 -66.250 1.00 49.38 242 SER A O 1
#

Organism: Sesamum radiatum (NCBI:txid300843)

pLDDT: mean 78.37, std 19.92, range [26.39, 97.81]

Radius of gyration: 26.62 Å; chains: 1; bounding box: 49×55×96 Å

Sequence (242 aa):
MAKFLSYDIYEINLHKVANDSDLKYLLLQTTNKSLIVIEDLDRYLGEKSTAVSSSGILNFMDGIFSCCGEERVMVFTMNNKENADPNILRPGRIDVHINFPLCDFTAFKSLANSHLGLKDHKLFPQVEEIFQTGASLSQAEICEIMISNRGSPSRALKTVITALQSDLAGRVRMRMREFGSGRGVEESGEFGREGQNGIHPIKEIKNLYGLLRARSSRKASMDKLDVVDVHEKENSHSPQDS